Protein AF-A0A482Z2V7-F1 (afdb_monomer)

Solvent-accessible surface area (backbone atoms only — not comparable to full-atom values): 11964 Å² total; per-residue (Å²): 123,52,78,50,71,57,92,60,100,81,52,40,40,40,38,44,37,75,46,46,55,73,76,31,65,90,43,69,65,54,52,54,49,53,48,52,50,52,53,48,38,31,62,77,46,71,65,34,39,46,80,47,76,40,52,92,58,58,68,70,62,66,41,71,76,43,61,76,82,59,40,63,62,44,58,61,54,52,71,69,61,82,78,78,85,79,86,51,75,79,53,47,58,56,49,45,29,66,73,75,32,62,73,57,77,83,53,50,62,56,43,42,53,52,38,72,78,38,44,69,59,53,52,56,75,55,55,80,76,92,69,92,61,91,65,53,55,70,86,47,61,68,50,40,53,43,41,45,97,50,59,56,32,55,58,58,49,52,52,51,50,54,52,48,50,60,73,70,35,92,83,44,81,83,72,59,55,62,71,61,46,48,51,53,49,52,50,52,54,49,50,52,53,55,54,60,58,70,78,104

Structure (mmCIF, N/CA/C/O backbone):
data_AF-A0A482Z2V7-F1
#
_entry.id   AF-A0A482Z2V7-F1
#
loop_
_atom_site.group_PDB
_atom_site.id
_atom_site.type_symbol
_atom_site.label_atom_id
_atom_site.label_alt_id
_atom_site.label_comp_id
_atom_site.label_asym_id
_atom_site.label_entity_id
_atom_site.label_seq_id
_atom_site.pdbx_PDB_ins_code
_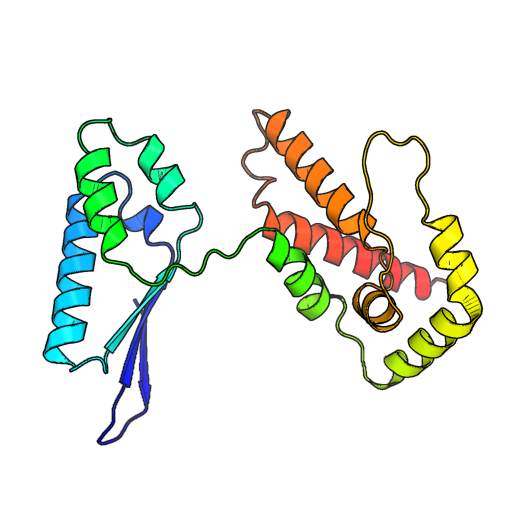atom_site.Cartn_x
_atom_site.Cartn_y
_atom_site.Cartn_z
_atom_site.occupancy
_atom_site.B_iso_or_equiv
_atom_site.auth_seq_id
_atom_site.auth_comp_id
_atom_site.auth_asym_id
_atom_site.auth_atom_id
_atom_site.pdbx_PDB_model_num
ATOM 1 N N . MET A 1 1 ? -18.490 5.461 12.254 1.00 50.03 1 MET A N 1
ATOM 2 C CA . MET A 1 1 ? -18.670 4.009 12.457 1.00 50.03 1 MET A CA 1
ATOM 3 C C . MET A 1 1 ? -19.774 3.539 11.528 1.00 50.03 1 MET A C 1
ATOM 5 O O . MET A 1 1 ? -20.898 4.007 11.661 1.00 50.03 1 MET A O 1
ATOM 9 N N . GLN A 1 2 ? -19.441 2.698 10.551 1.00 48.50 2 GLN A N 1
ATOM 10 C CA . GLN A 1 2 ? -20.426 2.030 9.692 1.00 48.50 2 GLN A CA 1
ATOM 11 C C . GLN A 1 2 ? -20.490 0.550 10.071 1.00 48.50 2 GLN A C 1
ATOM 13 O O . GLN A 1 2 ? -19.460 -0.052 10.381 1.00 48.50 2 GLN A O 1
ATOM 18 N N . ALA A 1 3 ? -21.698 -0.013 10.060 1.00 53.91 3 ALA A N 1
ATOM 19 C CA . ALA A 1 3 ? -21.942 -1.432 10.279 1.00 53.91 3 ALA A CA 1
ATOM 20 C C . ALA A 1 3 ? -22.485 -2.041 8.983 1.00 53.91 3 ALA A C 1
ATOM 22 O O . ALA A 1 3 ? -23.517 -1.598 8.478 1.00 53.91 3 ALA A O 1
ATOM 23 N N . LEU A 1 4 ? -21.782 -3.038 8.444 1.00 53.41 4 LEU A N 1
ATOM 24 C CA . LEU A 1 4 ? -22.259 -3.851 7.324 1.00 53.41 4 LEU A CA 1
ATOM 25 C C . LEU A 1 4 ? -22.684 -5.227 7.846 1.00 53.41 4 LEU A C 1
ATOM 27 O O . LEU A 1 4 ? -21.982 -5.817 8.670 1.00 53.41 4 LEU A O 1
ATOM 31 N N . GLY A 1 5 ? -23.806 -5.746 7.344 1.00 48.41 5 GLY A N 1
ATOM 32 C CA . GLY A 1 5 ? -24.332 -7.050 7.742 1.00 48.41 5 GLY A CA 1
ATOM 33 C C . GLY A 1 5 ? -24.986 -7.802 6.584 1.00 48.41 5 GLY A C 1
ATOM 34 O O . GLY A 1 5 ? -25.668 -7.207 5.755 1.00 48.41 5 GLY A O 1
ATOM 35 N N . ILE A 1 6 ? -24.789 -9.123 6.546 1.00 51.91 6 ILE A N 1
ATOM 36 C CA . ILE A 1 6 ? -25.428 -10.050 5.595 1.00 51.91 6 ILE A CA 1
ATOM 37 C C . ILE A 1 6 ? -26.585 -10.739 6.324 1.00 51.91 6 ILE A C 1
ATOM 39 O O . ILE A 1 6 ? -26.339 -11.528 7.233 1.00 51.91 6 ILE A O 1
ATOM 43 N N . THR A 1 7 ? -27.840 -10.425 6.006 1.00 50.81 7 THR A N 1
ATOM 44 C CA . THR A 1 7 ? -29.026 -10.930 6.728 1.00 50.81 7 THR A CA 1
ATOM 45 C C . THR A 1 7 ? -29.184 -12.462 6.633 1.00 50.81 7 THR A C 1
ATOM 47 O O . THR A 1 7 ? -29.124 -13.027 5.546 1.00 50.81 7 THR A O 1
ATOM 50 N N . GLY A 1 8 ? -29.377 -13.142 7.779 1.00 59.12 8 GLY A N 1
ATOM 51 C CA . GLY A 1 8 ? -29.565 -14.604 7.895 1.00 59.12 8 GLY A CA 1
ATOM 52 C C . GLY A 1 8 ? -29.208 -15.162 9.289 1.00 59.12 8 GLY A C 1
ATOM 53 O O . GLY A 1 8 ? -28.653 -14.439 10.112 1.00 59.12 8 GLY A O 1
ATOM 54 N N . GLU A 1 9 ? -29.480 -16.446 9.570 1.00 59.19 9 GLU A N 1
ATOM 55 C CA . GLU A 1 9 ? -29.191 -17.096 10.877 1.00 59.19 9 GLU A CA 1
ATOM 56 C C . GLU A 1 9 ? -27.693 -17.105 11.259 1.00 59.19 9 GLU A C 1
ATOM 58 O O . GLU A 1 9 ? -27.332 -17.174 12.435 1.00 59.19 9 GLU A O 1
ATOM 63 N N . GLN A 1 10 ? -26.803 -16.956 10.273 1.00 67.31 10 GLN A N 1
ATOM 64 C CA . GLN A 1 10 ? -25.357 -16.790 10.455 1.00 67.31 10 GLN A CA 1
ATOM 65 C C . GLN A 1 10 ? -24.908 -15.340 10.219 1.00 67.31 10 GLN A C 1
ATOM 67 O O . GLN A 1 10 ? -23.898 -15.092 9.559 1.00 67.31 10 GLN A O 1
ATOM 72 N N . HIS A 1 11 ? -25.666 -14.373 10.742 1.00 72.75 11 HIS A N 1
ATOM 73 C CA . HIS A 1 11 ? -25.348 -12.957 10.591 1.00 72.75 11 HIS A CA 1
ATOM 74 C C . HIS A 1 11 ? -23.951 -12.641 11.144 1.00 72.75 11 HIS A C 1
ATOM 76 O O . HIS A 1 11 ? -23.648 -12.921 12.308 1.00 72.75 11 HIS A O 1
ATOM 82 N N . ARG A 1 12 ? -23.103 -12.048 10.301 1.00 76.94 12 ARG A N 1
ATOM 83 C CA . ARG A 1 12 ? -21.809 -11.481 10.690 1.00 76.94 12 ARG A CA 1
ATOM 84 C C . ARG A 1 12 ? -21.887 -9.972 10.566 1.00 76.94 12 ARG A C 1
ATOM 86 O O . ARG A 1 12 ? -22.421 -9.470 9.577 1.00 76.94 12 ARG A O 1
ATOM 93 N N . ILE A 1 13 ? -21.347 -9.280 11.560 1.00 79.88 13 ILE A N 1
ATOM 94 C CA . ILE A 1 13 ? -21.339 -7.819 11.617 1.00 79.88 13 ILE A CA 1
ATOM 95 C C . ILE A 1 13 ? -19.894 -7.355 11.517 1.00 79.88 13 ILE A C 1
ATOM 97 O O . ILE A 1 13 ? -19.041 -7.816 12.275 1.00 79.88 13 ILE A O 1
ATOM 101 N N . VAL A 1 14 ? -19.618 -6.441 10.592 1.00 79.56 14 VAL A N 1
ATOM 102 C CA . VAL A 1 14 ? -18.305 -5.799 10.481 1.00 79.56 14 VAL A CA 1
ATOM 103 C C . VAL A 1 14 ? -18.445 -4.329 10.843 1.00 79.56 14 VAL A C 1
ATOM 105 O O . VAL A 1 14 ? -19.217 -3.600 10.219 1.00 79.56 14 VAL A O 1
ATOM 108 N N . PHE A 1 15 ? -17.686 -3.905 11.849 1.00 80.31 15 PHE A N 1
ATOM 109 C CA . PHE A 1 15 ? -17.548 -2.517 12.260 1.00 80.31 15 PHE A CA 1
ATOM 110 C C . PHE A 1 15 ? -16.289 -1.926 11.639 1.00 80.31 15 PHE A C 1
ATOM 112 O O . PHE A 1 15 ? -15.183 -2.383 11.919 1.00 80.31 15 PHE A O 1
ATOM 119 N N . LEU A 1 16 ? -16.473 -0.901 10.810 1.00 77.62 16 LEU A N 1
ATOM 120 C CA . LEU A 1 16 ? -15.388 -0.150 10.184 1.00 77.62 16 LEU A CA 1
ATOM 121 C C . LEU A 1 16 ? -15.246 1.197 10.894 1.00 77.62 16 LEU A C 1
ATOM 123 O O . LEU A 1 16 ? -16.191 2.001 10.943 1.00 77.62 16 LEU A O 1
ATOM 127 N N . VAL A 1 17 ? -14.068 1.421 11.467 1.00 78.00 17 VAL A N 1
ATOM 128 C CA . VAL A 1 17 ? -13.705 2.660 12.152 1.00 78.00 17 VAL A CA 1
ATOM 129 C C . VAL A 1 17 ? -12.518 3.275 11.430 1.00 78.00 17 VAL A C 1
ATOM 131 O O . VAL A 1 17 ? -11.435 2.695 11.402 1.00 78.00 17 VAL A O 1
ATOM 134 N N . ASP A 1 18 ? -12.752 4.435 10.827 1.00 79.38 18 ASP A N 1
ATOM 135 C CA . ASP A 1 18 ? -11.730 5.152 10.075 1.00 79.38 18 ASP A CA 1
ATOM 136 C C . ASP A 1 18 ? -10.989 6.144 10.979 1.00 79.38 18 ASP A C 1
ATOM 138 O O . ASP A 1 18 ? -11.618 6.793 11.818 1.00 79.38 18 ASP A O 1
ATOM 142 N N . GLU A 1 19 ? -9.676 6.260 10.796 1.00 75.81 19 GLU A N 1
ATOM 143 C CA . GLU A 1 19 ? -8.806 7.249 11.442 1.00 75.81 19 GLU A CA 1
ATOM 144 C C . GLU A 1 19 ? -8.880 7.260 12.983 1.00 75.81 19 GLU A C 1
ATOM 146 O O . GLU A 1 19 ? -9.064 8.294 13.634 1.00 75.81 19 GLU A O 1
ATOM 151 N N . ILE A 1 20 ? -8.716 6.088 13.604 1.00 75.44 20 ILE A N 1
ATOM 152 C CA . ILE A 1 20 ? -8.823 5.959 15.063 1.00 75.44 20 ILE A CA 1
ATOM 153 C C . ILE A 1 20 ? -7.752 6.770 15.812 1.00 75.44 20 ILE A C 1
ATOM 155 O O . ILE A 1 20 ? -7.997 7.228 16.928 1.00 75.44 20 ILE A O 1
ATOM 159 N N . GLY A 1 21 ? -6.592 7.003 15.189 1.00 67.62 21 GLY A N 1
ATOM 160 C CA . GLY A 1 21 ? -5.517 7.821 15.753 1.00 67.62 21 GLY A CA 1
ATOM 161 C C . GLY A 1 21 ? -5.976 9.238 16.111 1.00 67.62 21 GLY A C 1
ATOM 162 O O . GLY A 1 21 ? -5.660 9.725 17.195 1.00 67.62 21 GLY A O 1
ATOM 163 N N . GLN A 1 22 ? -6.807 9.870 15.273 1.00 68.44 22 GLN A N 1
ATOM 164 C CA . GLN A 1 22 ? -7.370 11.194 15.571 1.00 68.44 22 GLN A CA 1
ATOM 165 C C . GLN A 1 22 ? -8.410 11.163 16.692 1.00 68.44 22 GLN A C 1
ATOM 167 O O . GLN A 1 22 ? -8.482 12.106 17.477 1.00 68.44 22 GLN A O 1
ATOM 172 N N . PHE A 1 23 ? -9.211 10.096 16.774 1.00 69.75 23 PHE A N 1
ATOM 173 C CA . PHE A 1 23 ? -10.212 9.945 17.834 1.00 69.75 23 PHE A CA 1
ATOM 174 C C . PHE A 1 23 ? -9.562 9.759 19.208 1.00 69.75 23 PHE A C 1
ATOM 176 O O . PHE A 1 23 ? -10.043 10.295 20.200 1.00 69.75 23 PHE A O 1
ATOM 183 N N . ILE A 1 24 ? -8.464 9.008 19.263 1.00 69.38 24 ILE A N 1
ATOM 184 C CA . ILE A 1 24 ? -7.752 8.719 20.509 1.00 69.38 24 ILE A CA 1
ATOM 185 C C . ILE A 1 24 ? -6.873 9.903 20.916 1.00 69.38 24 ILE A C 1
ATOM 187 O O . ILE A 1 24 ? -6.826 10.248 22.097 1.00 69.38 24 ILE A O 1
ATOM 191 N N . GLY A 1 25 ? -6.198 10.550 19.961 1.00 67.25 25 GLY A N 1
ATOM 192 C CA . GLY A 1 25 ? -5.304 11.674 20.234 1.00 67.25 25 GLY A CA 1
ATOM 193 C C . GLY A 1 25 ? -4.277 11.324 21.317 1.00 67.25 25 GLY A C 1
ATOM 194 O O . GLY A 1 25 ? -3.488 10.398 21.154 1.00 67.25 25 GLY A O 1
ATOM 195 N N . GLN A 1 26 ? -4.310 12.041 22.447 1.00 61.81 26 GLN A N 1
ATOM 196 C CA . GLN A 1 26 ? -3.481 11.756 23.634 1.00 61.81 26 GLN A CA 1
ATOM 197 C C . GLN A 1 26 ? -4.255 11.086 24.791 1.00 61.81 26 GLN A C 1
ATOM 199 O O . GLN A 1 26 ? -3.695 10.875 25.877 1.00 61.81 26 GLN A O 1
ATOM 204 N N . ASP A 1 27 ? -5.541 10.773 24.595 1.00 68.56 27 ASP A N 1
ATOM 205 C CA . ASP A 1 27 ? -6.398 10.190 25.624 1.00 68.56 27 ASP A CA 1
ATOM 206 C C . ASP A 1 27 ? -6.382 8.659 25.574 1.00 68.56 27 ASP A C 1
ATOM 208 O O . ASP A 1 27 ? -7.122 7.979 24.859 1.00 68.56 27 ASP A O 1
ATOM 212 N N . THR A 1 28 ? -5.540 8.104 26.434 1.00 65.12 28 THR A N 1
ATOM 213 C CA . THR A 1 28 ? -5.389 6.666 26.633 1.00 65.12 28 THR A CA 1
ATOM 214 C C . THR A 1 28 ? -6.674 5.966 27.102 1.00 65.12 28 THR A C 1
ATOM 216 O O . THR A 1 28 ? -6.807 4.760 26.890 1.00 65.12 28 THR A O 1
ATOM 219 N N . HIS A 1 29 ? -7.642 6.677 27.696 1.00 71.62 29 HIS A N 1
ATOM 220 C CA . HIS A 1 29 ? -8.912 6.075 28.124 1.00 71.62 29 HIS A CA 1
ATOM 221 C C . HIS A 1 29 ? -9.835 5.724 26.953 1.00 71.62 29 HIS A C 1
ATOM 223 O O . HIS A 1 29 ? -10.574 4.737 27.028 1.00 71.62 29 HIS A O 1
ATOM 229 N N . LEU A 1 30 ? -9.776 6.477 25.852 1.00 75.00 30 LEU A N 1
ATOM 230 C CA . LEU A 1 30 ? -10.582 6.194 24.662 1.00 75.00 30 LEU A CA 1
ATOM 231 C C . LEU A 1 30 ? -10.132 4.899 23.977 1.00 75.00 30 LEU A C 1
ATOM 233 O O . LEU A 1 30 ? -10.976 4.105 23.559 1.00 75.00 30 LEU A O 1
ATOM 237 N N . MET A 1 31 ? -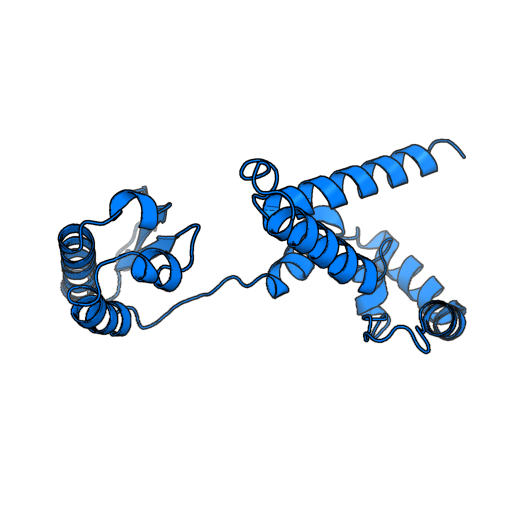8.823 4.624 23.957 1.00 73.31 31 MET A N 1
ATOM 238 C CA . MET A 1 31 ? -8.298 3.348 23.457 1.00 73.31 31 MET A CA 1
ATOM 239 C C . MET A 1 31 ? -8.767 2.164 24.316 1.00 73.31 31 MET A C 1
ATOM 241 O O . MET A 1 31 ? -9.224 1.155 23.782 1.00 73.31 31 MET A O 1
ATOM 245 N N . LEU A 1 32 ? -8.712 2.293 25.648 1.00 73.50 32 LEU A N 1
ATOM 246 C CA . LEU A 1 32 ? -9.208 1.262 26.573 1.00 73.50 32 LEU A CA 1
ATOM 247 C C . LEU A 1 32 ? -10.708 0.997 26.392 1.00 73.50 32 LEU A C 1
ATOM 249 O O . LEU A 1 32 ? -11.166 -0.145 26.462 1.00 73.50 32 LEU A O 1
ATOM 253 N N . SER A 1 33 ? -11.475 2.051 26.122 1.00 79.75 33 SER A N 1
ATOM 254 C CA . SER A 1 33 ? -12.909 1.941 25.853 1.00 79.75 33 SER A CA 1
ATOM 255 C C . SER A 1 33 ? -13.170 1.190 24.546 1.00 79.75 33 SER A C 1
ATOM 257 O O . SER A 1 33 ? -13.971 0.257 24.526 1.00 79.75 33 SER A O 1
ATOM 259 N N . LEU A 1 34 ? -12.445 1.524 23.472 1.00 78.94 34 LEU A N 1
ATOM 260 C CA . LEU A 1 34 ? -12.530 0.815 22.191 1.00 78.94 34 LEU A CA 1
ATOM 261 C C . LEU A 1 34 ? -12.152 -0.666 22.327 1.00 78.94 34 LEU A C 1
ATOM 263 O O . LEU A 1 34 ? -12.809 -1.537 21.750 1.00 78.94 34 LEU A O 1
ATOM 267 N N . GLN A 1 35 ? -11.124 -0.960 23.122 1.00 75.06 35 GLN A N 1
ATOM 268 C CA . GLN A 1 35 ? -10.719 -2.326 23.432 1.00 75.06 35 GLN A CA 1
ATOM 269 C C . GLN A 1 35 ? -11.840 -3.083 24.151 1.00 75.06 35 GLN A C 1
ATOM 271 O O . GLN A 1 35 ? -12.235 -4.155 23.699 1.00 75.06 35 GLN A O 1
ATOM 276 N N . THR A 1 36 ? -12.391 -2.507 25.221 1.00 80.81 36 THR A N 1
ATOM 277 C CA . THR A 1 36 ? -13.482 -3.116 26.002 1.00 80.81 36 THR A CA 1
ATOM 278 C C . THR A 1 36 ? -14.690 -3.414 25.113 1.00 80.81 36 THR A C 1
ATOM 280 O O . THR A 1 36 ? -15.285 -4.486 25.192 1.00 80.81 36 THR A O 1
ATOM 283 N N . ILE A 1 37 ? -15.025 -2.493 24.205 1.00 83.44 37 ILE A N 1
ATOM 284 C CA . ILE A 1 37 ? -16.093 -2.691 23.219 1.00 83.44 37 ILE A CA 1
ATOM 285 C C . ILE A 1 37 ? -15.758 -3.859 22.282 1.00 83.44 37 ILE A C 1
ATOM 287 O O . ILE A 1 37 ? -16.609 -4.715 22.053 1.00 83.44 37 ILE A O 1
ATOM 291 N N . THR A 1 38 ? -14.528 -3.935 21.771 1.00 81.25 38 THR A N 1
ATOM 292 C CA . THR A 1 38 ? -14.093 -4.998 20.848 1.00 81.25 38 THR A CA 1
ATOM 293 C C . THR A 1 38 ? -14.096 -6.379 21.516 1.00 81.25 38 THR A C 1
ATOM 295 O O . THR A 1 38 ? -14.569 -7.348 20.922 1.00 81.25 38 THR A O 1
ATOM 298 N N . GLU A 1 39 ? -13.636 -6.480 22.765 1.00 80.62 39 GLU A N 1
ATOM 299 C CA . GLU A 1 39 ? -13.652 -7.721 23.555 1.00 80.62 39 GLU A CA 1
ATOM 300 C C . GLU A 1 39 ? -15.082 -8.176 23.875 1.00 80.62 39 GLU A C 1
ATOM 302 O O . GLU A 1 39 ? -15.423 -9.354 23.705 1.00 80.62 39 GLU A O 1
ATOM 307 N N . ASN A 1 40 ? -15.946 -7.236 24.268 1.00 82.94 40 ASN A N 1
ATOM 308 C CA . ASN A 1 40 ? -17.355 -7.517 24.525 1.00 82.94 40 ASN A CA 1
ATOM 309 C C . ASN A 1 40 ? -18.072 -7.971 23.253 1.00 82.94 40 ASN A C 1
ATOM 311 O O . ASN A 1 40 ? -18.825 -8.940 23.298 1.00 82.94 40 ASN A O 1
ATOM 315 N N . LEU A 1 41 ? -17.804 -7.339 22.108 1.00 83.44 41 LEU A N 1
ATOM 316 C CA . LEU A 1 41 ? -18.341 -7.764 20.813 1.00 83.44 41 LEU A CA 1
ATOM 317 C C . LEU A 1 41 ? -17.852 -9.163 20.425 1.00 83.44 41 LEU A C 1
ATOM 319 O O . LEU A 1 41 ? -18.653 -9.994 20.004 1.00 83.44 41 LEU A O 1
ATOM 323 N N . GLY A 1 42 ? -16.565 -9.465 20.615 1.00 78.44 42 GLY A N 1
ATOM 324 C CA . GLY A 1 42 ? -16.020 -10.801 20.364 1.00 78.44 42 GLY A CA 1
ATOM 325 C C . GLY A 1 42 ? -16.692 -11.880 21.218 1.00 78.44 42 GLY A C 1
ATOM 326 O O . GLY A 1 42 ? -17.035 -12.949 20.707 1.00 78.44 42 GLY A O 1
ATOM 327 N N . THR A 1 43 ? -16.941 -11.573 22.493 1.00 82.31 43 THR A N 1
ATOM 328 C CA . THR A 1 43 ? -17.553 -12.496 23.461 1.00 82.31 43 THR A CA 1
ATOM 329 C C . THR A 1 43 ? -19.052 -12.674 23.214 1.00 82.31 43 THR A C 1
ATOM 331 O O . THR A 1 43 ? -19.514 -13.801 23.046 1.00 82.31 43 THR A O 1
ATOM 334 N N . LEU A 1 44 ? -19.809 -11.574 23.130 1.00 83.75 44 LEU A N 1
ATOM 335 C CA . LEU A 1 44 ? -21.266 -11.580 22.952 1.00 83.75 44 LEU A CA 1
ATOM 336 C C . LEU A 1 44 ? -21.681 -12.112 21.580 1.00 83.75 44 LEU A C 1
ATOM 338 O O . LEU A 1 44 ? -22.691 -12.801 21.456 1.00 83.75 44 LEU A O 1
ATOM 342 N N . CYS A 1 45 ? -20.909 -11.812 20.534 1.00 81.25 45 CYS A N 1
ATOM 343 C CA . CYS A 1 45 ? -21.217 -12.274 19.185 1.00 81.25 45 CYS A CA 1
ATOM 344 C C . CYS A 1 45 ? -20.571 -13.629 18.857 1.00 81.25 45 CYS A C 1
ATOM 346 O O . CYS A 1 45 ? -20.728 -14.099 17.728 1.00 81.25 45 CYS A O 1
ATOM 348 N N . HIS A 1 46 ? -19.870 -14.266 19.805 1.00 81.44 46 HIS A N 1
ATOM 349 C CA . HIS A 1 46 ? -19.142 -15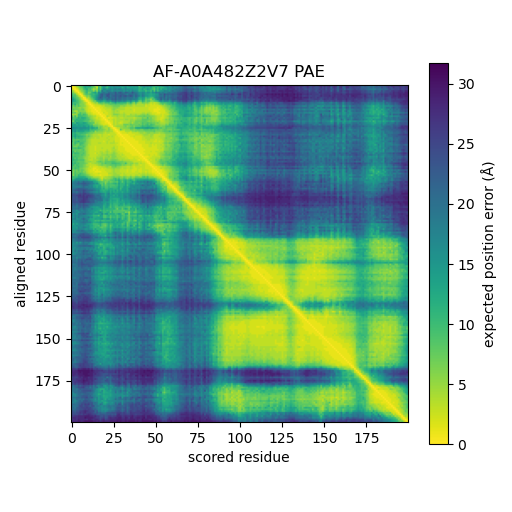.528 19.614 1.00 81.44 46 HIS A CA 1
ATOM 350 C C . HIS A 1 46 ? -18.206 -15.496 18.390 1.00 81.44 46 HIS A C 1
ATOM 352 O O . HIS A 1 46 ? -18.234 -16.381 17.537 1.00 81.44 46 HIS A O 1
ATOM 358 N N . GLY A 1 47 ? -17.430 -14.418 18.247 1.00 74.88 47 GLY A N 1
ATOM 359 C CA . GLY A 1 47 ? -16.513 -14.216 17.118 1.00 74.88 47 GLY A CA 1
ATOM 360 C C . GLY A 1 47 ? -17.175 -13.847 15.781 1.00 74.88 47 GLY A C 1
ATOM 361 O O . GLY A 1 47 ? -16.484 -13.732 14.769 1.00 74.88 47 GLY A O 1
ATOM 362 N N . ARG A 1 48 ? -18.499 -13.629 15.748 1.00 79.44 48 ARG A N 1
ATOM 363 C CA . ARG A 1 48 ? -19.241 -13.209 14.539 1.00 79.44 48 ARG A CA 1
ATOM 364 C C . ARG A 1 48 ? -19.274 -11.693 14.317 1.00 79.44 48 ARG A C 1
ATOM 366 O O . ARG A 1 48 ? -19.835 -11.243 13.320 1.00 79.44 48 ARG A O 1
ATOM 373 N N . ALA A 1 49 ? -18.692 -10.916 15.228 1.00 81.69 49 ALA A N 1
ATOM 374 C CA . ALA A 1 49 ? -18.502 -9.479 15.074 1.00 81.69 49 ALA A CA 1
ATOM 375 C C . ALA A 1 49 ? -17.018 -9.174 14.876 1.00 81.69 49 ALA A C 1
ATOM 377 O O . ALA A 1 49 ? -16.189 -9.590 15.685 1.00 81.69 49 ALA A O 1
ATOM 378 N N . TRP A 1 50 ? -16.687 -8.481 13.790 1.00 79.62 50 TRP A N 1
ATOM 379 C CA . TRP A 1 50 ? -15.321 -8.074 13.466 1.00 79.62 50 TRP A CA 1
ATOM 380 C C . TRP A 1 50 ? -15.210 -6.560 13.579 1.00 79.62 50 TRP A C 1
ATOM 382 O O . TRP A 1 50 ? -16.090 -5.836 13.118 1.00 79.62 50 TRP A O 1
ATOM 392 N N . VAL A 1 51 ? -14.125 -6.085 14.183 1.00 79.31 51 VAL A N 1
ATOM 393 C CA . VAL A 1 51 ? -13.816 -4.659 14.285 1.00 79.31 51 VAL A CA 1
ATOM 394 C C . VAL A 1 51 ? -12.548 -4.406 13.487 1.00 79.31 51 VAL A C 1
ATOM 396 O O . VAL A 1 51 ? -11.507 -4.996 13.763 1.00 79.31 51 VAL A O 1
ATOM 399 N N . VAL A 1 52 ? -12.656 -3.546 12.481 1.00 79.69 52 VAL A N 1
ATOM 400 C CA . VAL A 1 52 ? -11.549 -3.123 11.629 1.00 79.69 52 VAL A CA 1
ATOM 401 C C . VAL A 1 52 ? -11.335 -1.635 11.860 1.00 79.69 52 VAL A C 1
ATOM 403 O O . VAL A 1 52 ? -12.254 -0.831 11.697 1.00 79.69 52 VAL A O 1
ATOM 406 N N . VAL A 1 53 ? -10.116 -1.289 12.261 1.00 76.00 53 VAL A N 1
ATOM 407 C CA . VAL A 1 53 ? -9.688 0.080 12.552 1.00 76.00 53 VAL A CA 1
ATOM 408 C C . VAL A 1 53 ? -8.593 0.488 11.570 1.00 76.00 53 VAL A C 1
ATOM 410 O O . VAL A 1 53 ? -7.721 -0.321 11.253 1.00 76.00 53 VAL A O 1
ATOM 413 N N . THR A 1 54 ? -8.621 1.731 11.100 1.00 74.44 54 THR A N 1
ATOM 414 C CA . THR A 1 54 ? -7.551 2.328 10.282 1.00 74.44 54 THR A CA 1
ATOM 415 C C . THR A 1 54 ? -6.901 3.494 11.040 1.00 74.44 54 THR A C 1
ATOM 417 O O . THR A 1 54 ? -7.524 4.110 11.907 1.00 74.44 54 THR A O 1
ATOM 420 N N . SER A 1 55 ? -5.635 3.793 10.740 1.00 70.12 55 SER A N 1
ATOM 421 C CA . SER A 1 55 ? -4.883 4.936 11.284 1.00 70.12 55 SER A CA 1
ATOM 422 C C . SER A 1 55 ? -3.921 5.461 10.216 1.00 70.12 55 SER A C 1
ATOM 424 O O . SER A 1 55 ? -3.289 4.644 9.543 1.00 70.12 55 SER A O 1
ATOM 426 N N . GLN A 1 56 ? -3.812 6.787 10.043 1.00 59.16 56 GLN A N 1
ATOM 427 C CA . GLN A 1 56 ? -2.868 7.398 9.088 1.00 59.16 56 GLN A CA 1
ATOM 428 C C . GLN A 1 56 ? -1.409 7.224 9.511 1.00 59.16 56 GLN A C 1
ATOM 430 O O . GLN A 1 56 ? -0.542 7.003 8.668 1.00 59.16 56 GLN A O 1
ATOM 435 N N . GLU A 1 57 ? -1.135 7.359 10.804 1.00 59.34 57 GLU A N 1
ATOM 436 C CA . GLU A 1 57 ? 0.188 7.123 11.365 1.00 59.34 57 GLU A CA 1
ATOM 437 C C . GLU A 1 57 ? 0.227 5.747 12.009 1.00 59.34 57 GLU A C 1
ATOM 439 O O . GLU A 1 57 ? -0.787 5.238 12.506 1.00 59.34 57 GLU A O 1
ATOM 444 N N . ASP A 1 58 ? 1.418 5.151 12.007 1.00 57.66 58 ASP A N 1
ATOM 445 C CA . ASP A 1 58 ? 1.677 4.009 12.859 1.00 57.66 58 ASP A CA 1
ATOM 446 C C . ASP A 1 58 ? 1.262 4.391 14.281 1.00 57.66 58 ASP A C 1
ATOM 448 O O . ASP A 1 58 ? 1.718 5.409 14.808 1.00 57.66 58 ASP A O 1
ATOM 452 N N . ILE A 1 59 ? 0.381 3.597 14.893 1.00 55.69 59 ILE A N 1
ATOM 453 C CA . ILE A 1 59 ? -0.018 3.824 16.281 1.00 55.69 59 ILE A CA 1
ATOM 454 C C . ILE A 1 59 ? 1.248 3.910 17.153 1.00 55.69 59 ILE A C 1
ATOM 456 O O . ILE A 1 59 ? 1.280 4.722 18.069 1.00 55.69 59 ILE A O 1
ATOM 460 N N . ASP A 1 60 ? 2.324 3.185 16.822 1.00 53.47 60 ASP A N 1
ATOM 461 C CA . ASP A 1 60 ? 3.618 3.266 17.517 1.00 53.47 60 ASP A CA 1
ATOM 462 C C . ASP A 1 60 ? 4.261 4.665 17.448 1.00 53.47 60 ASP A C 1
ATOM 464 O O . ASP A 1 60 ? 4.872 5.116 18.418 1.00 53.47 60 ASP A O 1
ATOM 468 N N . A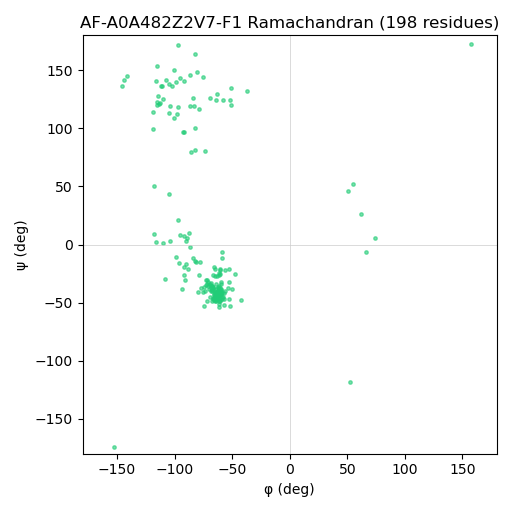LA A 1 61 ? 4.108 5.377 16.326 1.00 52.38 61 ALA A N 1
ATOM 469 C CA . ALA A 1 61 ? 4.656 6.719 16.125 1.00 52.38 61 ALA A CA 1
ATOM 470 C C . ALA A 1 61 ? 3.850 7.785 16.881 1.00 52.38 61 ALA A C 1
ATOM 472 O O . ALA A 1 61 ? 4.443 8.635 17.545 1.00 52.38 61 ALA A O 1
ATOM 473 N N . VAL A 1 62 ? 2.515 7.676 16.871 1.00 50.66 62 VAL A N 1
ATOM 474 C CA . VAL A 1 62 ? 1.616 8.534 17.671 1.00 50.66 62 VAL A CA 1
ATOM 475 C C . VAL A 1 62 ? 1.914 8.385 19.170 1.00 50.66 62 VAL A C 1
ATOM 477 O O . VAL A 1 62 ? 1.801 9.334 19.945 1.00 50.66 62 VAL A O 1
ATOM 480 N N . LEU A 1 63 ? 2.347 7.193 19.591 1.00 50.66 63 LEU A N 1
ATOM 481 C CA . LEU A 1 63 ? 2.660 6.879 20.985 1.00 50.66 63 LEU A CA 1
ATOM 482 C C . LEU A 1 63 ? 4.014 7.388 21.469 1.00 50.66 63 LEU A C 1
ATOM 484 O O . LEU A 1 63 ? 4.158 7.632 22.667 1.00 50.66 63 LEU A O 1
ATOM 488 N N . GLY A 1 64 ? 4.989 7.577 20.578 1.00 48.62 64 GLY A N 1
ATOM 489 C CA . GLY A 1 64 ? 6.303 8.119 20.936 1.00 48.62 64 GLY A CA 1
ATOM 490 C C . GLY A 1 64 ? 6.239 9.536 21.522 1.00 48.62 64 GLY A C 1
ATOM 491 O O . GLY A 1 64 ? 7.110 9.920 22.302 1.00 48.62 64 GLY A O 1
ATOM 492 N N . GLU A 1 65 ? 5.186 10.295 21.204 1.00 51.25 65 GLU A N 1
ATOM 493 C CA . GLU A 1 65 ? 4.931 11.632 21.758 1.00 51.25 65 GLU A CA 1
ATOM 494 C C . GLU A 1 65 ? 4.221 11.603 23.126 1.00 51.25 65 GLU A C 1
ATOM 496 O O . GLU A 1 65 ? 4.158 12.616 23.832 1.00 51.25 65 GLU A O 1
ATOM 501 N N . VAL A 1 66 ? 3.702 10.445 23.547 1.00 53.34 66 VAL A N 1
ATOM 502 C CA . VAL A 1 66 ? 3.013 10.285 24.829 1.00 53.34 66 VAL A CA 1
ATOM 503 C C . VAL A 1 66 ? 4.054 10.045 25.930 1.00 53.34 66 VAL A C 1
ATOM 505 O O . VAL A 1 66 ? 4.877 9.138 25.844 1.00 53.34 66 VAL A O 1
ATOM 508 N N . LYS A 1 67 ? 4.018 10.862 26.998 1.00 54.31 67 LYS A N 1
ATOM 509 C CA . LYS A 1 67 ? 4.920 10.782 28.170 1.00 54.31 67 LYS A CA 1
ATOM 510 C C . LYS A 1 67 ? 5.243 9.328 28.557 1.00 54.31 67 LYS A C 1
ATOM 512 O O . LYS A 1 67 ? 4.327 8.529 28.744 1.00 54.31 67 LYS A O 1
ATOM 517 N N . ALA A 1 68 ? 6.528 9.031 28.775 1.00 56.25 68 ALA A N 1
ATOM 518 C CA . ALA A 1 68 ? 7.085 7.691 29.018 1.00 56.25 68 ALA A CA 1
ATOM 519 C C . ALA A 1 68 ? 6.343 6.824 30.062 1.00 56.25 68 ALA A C 1
ATOM 521 O O . ALA A 1 68 ? 6.386 5.599 29.984 1.00 56.25 68 ALA A O 1
ATOM 522 N N . SER A 1 69 ? 5.629 7.429 31.019 1.00 54.28 69 SER A N 1
ATOM 523 C CA . SER A 1 69 ? 4.808 6.704 31.997 1.00 54.28 69 SER A CA 1
ATOM 524 C C . SER A 1 69 ? 3.526 6.091 31.417 1.00 54.28 69 SER A C 1
ATOM 526 O O . SER A 1 69 ? 3.099 5.049 31.898 1.00 54.28 69 SER A O 1
ATOM 528 N N . LYS A 1 70 ? 2.924 6.687 30.379 1.00 54.09 70 LYS A N 1
ATOM 529 C CA . LYS A 1 70 ? 1.720 6.165 29.702 1.00 54.09 70 LYS A CA 1
ATOM 530 C C . LYS A 1 70 ? 2.045 5.195 28.560 1.00 54.09 70 LYS A C 1
ATOM 532 O O . LYS A 1 70 ? 1.200 4.383 28.195 1.00 54.09 70 LYS A O 1
ATOM 537 N N . ALA A 1 71 ? 3.266 5.248 28.023 1.00 53.34 71 ALA A N 1
ATOM 538 C CA . ALA A 1 71 ? 3.718 4.369 26.943 1.00 53.34 71 ALA A CA 1
ATOM 539 C C . ALA A 1 71 ? 3.707 2.881 27.351 1.00 53.34 71 ALA A C 1
ATOM 541 O O . ALA A 1 71 ? 3.286 2.027 26.576 1.00 53.34 71 ALA A O 1
ATOM 542 N N . ASN A 1 72 ? 4.088 2.571 28.597 1.00 56.34 72 ASN A N 1
ATOM 543 C CA . ASN A 1 72 ? 4.198 1.190 29.084 1.00 56.34 72 ASN A CA 1
ATOM 544 C C . ASN A 1 72 ? 2.833 0.487 29.240 1.00 56.34 72 ASN A C 1
ATOM 546 O O . ASN A 1 72 ? 2.703 -0.710 28.977 1.00 56.34 72 ASN A O 1
ATOM 550 N N . ASP A 1 73 ? 1.794 1.227 29.633 1.00 58.72 73 ASP A N 1
ATOM 551 C CA . ASP A 1 73 ? 0.427 0.697 29.677 1.00 58.72 73 ASP A CA 1
ATOM 552 C C . ASP A 1 73 ? -0.129 0.493 28.263 1.00 58.72 73 ASP A C 1
ATOM 554 O O . ASP A 1 73 ? -0.841 -0.479 28.008 1.00 58.72 73 ASP A O 1
ATOM 558 N N . PHE A 1 74 ? 0.283 1.331 27.311 1.00 58.44 74 PHE A N 1
ATOM 559 C CA . PHE A 1 74 ? -0.158 1.238 25.926 1.00 58.44 74 PHE A CA 1
ATOM 560 C C . PHE A 1 74 ? 0.481 0.087 25.145 1.00 58.44 74 PHE A C 1
ATOM 562 O O . PHE A 1 74 ? -0.213 -0.589 24.388 1.00 58.44 74 PHE A O 1
ATOM 569 N N . SER A 1 75 ? 1.755 -0.230 25.391 1.00 57.78 75 SER A N 1
ATOM 570 C CA . SER A 1 75 ? 2.402 -1.419 24.814 1.00 57.78 75 SER A CA 1
ATOM 571 C C . SER A 1 75 ? 1.695 -2.722 25.224 1.00 57.78 75 SER A C 1
ATOM 573 O O . SER A 1 75 ? 1.575 -3.652 24.427 1.00 57.78 75 SER A O 1
ATOM 575 N N . LYS A 1 76 ? 1.138 -2.787 26.443 1.00 60.84 76 LYS A N 1
ATOM 576 C CA . LYS A 1 76 ? 0.298 -3.918 26.886 1.00 60.84 76 LYS A CA 1
ATOM 577 C C . LYS A 1 76 ? -1.072 -3.936 26.198 1.00 60.84 76 LYS A C 1
ATOM 579 O O . LYS A 1 76 ? -1.622 -5.016 25.978 1.00 60.84 76 LYS A O 1
ATOM 584 N N . ILE A 1 77 ? -1.639 -2.769 25.897 1.00 57.31 77 ILE A N 1
ATOM 585 C CA . ILE A 1 77 ? -2.923 -2.622 25.190 1.00 57.31 77 ILE A CA 1
ATOM 586 C C . ILE A 1 77 ? -2.774 -3.064 23.727 1.00 57.31 77 ILE A C 1
ATOM 588 O O . ILE A 1 77 ? -3.573 -3.864 23.243 1.00 57.31 77 ILE A O 1
ATOM 592 N N . GLN A 1 78 ? -1.701 -2.648 23.049 1.00 57.59 78 GLN A N 1
ATOM 593 C CA . GLN A 1 78 ? -1.402 -3.054 21.672 1.00 57.59 78 GLN A CA 1
ATOM 594 C C . GLN A 1 78 ? -1.243 -4.565 21.505 1.00 57.59 78 GLN A C 1
ATOM 596 O O . GLN A 1 78 ? -1.772 -5.124 20.548 1.00 57.59 78 GLN A O 1
ATOM 601 N N . GLY A 1 79 ? -0.594 -5.249 22.454 1.00 56.41 79 GLY A N 1
ATOM 602 C CA . GLY A 1 79 ? -0.401 -6.705 22.398 1.00 56.41 79 GLY A CA 1
ATOM 603 C C . GLY A 1 79 ? -1.700 -7.528 22.341 1.00 56.41 79 GLY A C 1
ATOM 604 O O . GLY A 1 79 ? -1.658 -8.729 22.071 1.00 56.41 79 GLY A O 1
ATOM 605 N N . ARG A 1 80 ? -2.862 -6.905 22.583 1.00 62.41 80 ARG A N 1
ATOM 606 C CA . ARG A 1 80 ? -4.183 -7.543 22.499 1.00 62.41 80 ARG A CA 1
ATOM 607 C C . ARG A 1 80 ? -4.838 -7.406 21.119 1.00 62.41 80 ARG A C 1
ATOM 609 O O . ARG A 1 80 ? -5.670 -8.245 20.776 1.00 62.41 80 ARG A O 1
ATOM 616 N N . PHE A 1 81 ? -4.404 -6.456 20.285 1.00 61.62 81 PHE A N 1
ATOM 617 C CA . PHE A 1 81 ? -4.738 -6.402 18.857 1.00 61.62 81 PHE A CA 1
ATOM 618 C C . PHE A 1 81 ? -3.804 -7.336 18.082 1.00 61.62 81 PHE A C 1
ATOM 620 O O . PHE A 1 81 ? -2.790 -6.932 17.521 1.00 61.62 81 PHE A O 1
ATOM 627 N N . LYS A 1 82 ? -4.138 -8.629 18.083 1.00 54.09 82 LYS A N 1
ATOM 628 C CA . LYS A 1 82 ? -3.254 -9.689 17.570 1.00 54.09 82 LYS A CA 1
ATOM 629 C C . LYS A 1 82 ? -2.971 -9.618 16.067 1.00 54.09 82 LYS A C 1
ATOM 631 O O . LYS A 1 82 ? -1.990 -10.202 15.617 1.00 54.09 82 LYS A O 1
ATOM 636 N N . THR A 1 83 ? -3.816 -8.945 15.288 1.00 56.81 83 THR A N 1
ATOM 637 C CA . THR A 1 83 ? -3.701 -8.899 13.826 1.00 56.81 83 THR A CA 1
ATOM 638 C C . THR A 1 83 ? -3.500 -7.465 13.374 1.00 56.81 83 THR A C 1
ATOM 640 O O . THR A 1 83 ? -4.450 -6.695 13.259 1.00 56.81 83 THR A O 1
ATOM 643 N N . ARG A 1 84 ? -2.242 -7.119 13.112 1.00 54.25 84 ARG A N 1
ATOM 644 C CA . ARG A 1 84 ? -1.859 -5.833 12.546 1.00 54.25 84 ARG A CA 1
ATOM 645 C C . ARG A 1 84 ? -1.494 -6.027 11.083 1.00 54.25 84 ARG A C 1
ATOM 647 O O . ARG A 1 84 ? -0.503 -6.678 10.768 1.00 54.25 84 ARG A O 1
ATOM 654 N N . LEU A 1 85 ? -2.303 -5.460 10.198 1.00 51.03 85 LEU A N 1
ATOM 655 C CA . LEU A 1 85 ? -1.974 -5.349 8.783 1.00 51.03 85 LEU A CA 1
ATOM 656 C C . LEU A 1 85 ? -1.306 -3.993 8.586 1.00 51.03 85 LEU A C 1
ATOM 658 O O . LEU A 1 85 ? -1.980 -2.969 8.515 1.00 51.03 85 LEU A O 1
ATOM 662 N N . SER A 1 86 ? 0.026 -3.985 8.583 1.00 52.59 86 SER A N 1
ATOM 663 C CA . SER A 1 86 ? 0.773 -2.792 8.200 1.00 52.59 86 SER A CA 1
ATOM 664 C C . SER A 1 86 ? 0.776 -2.709 6.681 1.00 52.59 86 SER A C 1
ATOM 666 O O . SER A 1 86 ? 1.290 -3.605 6.012 1.00 52.59 86 SER A O 1
ATOM 668 N N . LEU A 1 87 ? 0.176 -1.657 6.134 1.00 50.72 87 LEU A N 1
ATOM 669 C CA . LEU A 1 87 ? 0.367 -1.308 4.735 1.00 50.72 87 LEU A CA 1
ATOM 670 C C . LEU A 1 87 ? 1.683 -0.526 4.674 1.00 50.72 87 LEU A C 1
ATOM 672 O O . LEU A 1 87 ? 1.728 0.627 5.090 1.00 50.72 87 LEU A O 1
ATOM 676 N N . SER A 1 88 ? 2.774 -1.189 4.277 1.00 52.59 88 SER A N 1
ATOM 677 C CA . SER A 1 88 ? 4.065 -0.520 4.097 1.00 52.59 88 SER A CA 1
ATOM 678 C C . SER A 1 88 ? 4.127 0.165 2.734 1.00 52.59 88 SER A C 1
ATOM 680 O O . SER A 1 88 ? 3.373 -0.156 1.813 1.00 52.59 88 SER A O 1
ATOM 682 N N . SER A 1 89 ? 5.093 1.068 2.585 1.00 51.69 89 SER A N 1
ATOM 683 C CA . SER A 1 89 ? 5.443 1.689 1.308 1.00 51.69 89 SER A CA 1
ATOM 684 C C . SER A 1 89 ? 5.792 0.678 0.208 1.00 51.69 89 SER A C 1
ATOM 686 O O . SER A 1 89 ? 5.640 1.004 -0.964 1.00 51.69 89 SER A O 1
ATOM 688 N N . ASP A 1 90 ? 6.189 -0.550 0.560 1.00 51.19 90 ASP A N 1
ATOM 689 C CA . ASP A 1 90 ? 6.442 -1.623 -0.413 1.00 51.19 90 ASP A CA 1
ATOM 690 C C . ASP A 1 90 ? 5.157 -2.035 -1.156 1.00 51.19 90 ASP A C 1
ATOM 692 O O . ASP A 1 90 ? 5.206 -2.420 -2.321 1.00 51.19 90 ASP A O 1
ATOM 696 N N . ASN A 1 91 ? 3.986 -1.863 -0.529 1.00 59.81 91 ASN A N 1
ATOM 697 C CA . ASN A 1 91 ? 2.690 -2.127 -1.159 1.00 59.81 91 ASN A CA 1
ATOM 698 C C . ASN A 1 91 ? 2.260 -1.001 -2.115 1.00 59.81 91 ASN A C 1
ATOM 700 O O . ASN A 1 91 ? 1.335 -1.181 -2.908 1.00 59.81 91 ASN A O 1
ATOM 704 N N . VAL A 1 92 ? 2.891 0.178 -2.054 1.00 65.38 92 VAL A N 1
ATOM 705 C CA . VAL A 1 92 ? 2.523 1.317 -2.910 1.00 65.38 92 VAL A CA 1
ATOM 706 C C . VAL A 1 92 ? 2.854 1.017 -4.369 1.00 65.38 92 VAL A C 1
ATOM 708 O O . VAL A 1 92 ? 2.075 1.381 -5.250 1.00 65.38 92 VAL A O 1
ATOM 711 N N . ASP A 1 93 ? 3.946 0.297 -4.628 1.00 69.81 93 ASP A N 1
ATOM 712 C CA . ASP A 1 93 ? 4.335 -0.120 -5.977 1.00 69.81 93 ASP A CA 1
ATOM 713 C C . ASP A 1 93 ? 3.268 -1.045 -6.589 1.00 69.81 93 ASP A C 1
ATOM 715 O O . ASP A 1 93 ? 2.813 -0.805 -7.711 1.00 69.81 93 ASP A O 1
ATOM 719 N N . GLU A 1 94 ? 2.774 -2.028 -5.827 1.00 72.44 94 GLU A N 1
ATOM 720 C CA . GLU A 1 94 ? 1.676 -2.911 -6.253 1.00 72.44 94 GLU A CA 1
ATOM 721 C C . GLU A 1 94 ? 0.378 -2.134 -6.505 1.00 72.44 94 GLU A C 1
ATOM 723 O O . GLU A 1 94 ? -0.317 -2.361 -7.499 1.00 72.44 94 GLU A O 1
ATOM 728 N N . VAL A 1 95 ? 0.058 -1.166 -5.641 1.00 74.00 95 VAL A N 1
ATOM 729 C CA . VAL A 1 95 ? -1.122 -0.308 -5.810 1.00 74.00 95 VAL A CA 1
ATOM 730 C C . VAL A 1 95 ? -0.995 0.553 -7.067 1.00 74.00 95 VAL A C 1
ATOM 732 O O . VAL A 1 95 ? -1.976 0.694 -7.802 1.00 74.00 95 VAL A O 1
ATOM 735 N N . ILE A 1 96 ? 0.184 1.112 -7.361 1.00 74.19 96 ILE A N 1
ATOM 736 C CA . ILE A 1 96 ? 0.411 1.881 -8.591 1.00 74.19 96 ILE A CA 1
ATOM 737 C C . ILE A 1 96 ? 0.262 0.975 -9.816 1.00 74.19 96 ILE A C 1
ATOM 739 O O . ILE A 1 96 ? -0.444 1.347 -10.759 1.00 74.19 96 ILE A O 1
ATOM 743 N N . GLN A 1 97 ? 0.858 -0.220 -9.796 1.00 77.50 97 GLN A N 1
ATOM 744 C CA . GLN A 1 97 ? 0.719 -1.186 -10.884 1.00 77.50 97 GLN A CA 1
ATOM 745 C C . GLN A 1 97 ? -0.754 -1.533 -11.133 1.00 77.50 97 GLN A C 1
ATOM 747 O O . GLN A 1 97 ? -1.253 -1.389 -12.250 1.00 77.50 97 GLN A O 1
ATOM 752 N N . ALA A 1 98 ? -1.483 -1.914 -10.083 1.00 78.69 98 ALA A N 1
ATOM 753 C CA . ALA A 1 98 ? -2.873 -2.343 -10.186 1.00 78.69 98 ALA A CA 1
ATOM 754 C C . ALA A 1 98 ? -3.836 -1.202 -10.553 1.00 78.69 98 ALA A C 1
ATOM 756 O O . ALA A 1 98 ? -4.830 -1.434 -11.246 1.00 78.69 98 ALA A O 1
ATOM 757 N N . ARG A 1 99 ? -3.574 0.028 -10.094 1.00 75.25 99 ARG A N 1
ATOM 758 C CA . ARG A 1 99 ? -4.496 1.162 -10.258 1.00 75.25 99 ARG A CA 1
ATOM 759 C C . ARG A 1 99 ? -4.216 2.004 -11.498 1.00 75.25 99 ARG A C 1
ATOM 761 O O . ARG A 1 99 ? -5.165 2.478 -12.117 1.00 75.25 99 ARG A O 1
ATOM 768 N N . LEU A 1 100 ? -2.946 2.225 -11.834 1.00 74.75 100 LEU A N 1
ATOM 769 C CA . LEU A 1 100 ? -2.533 3.125 -12.918 1.00 74.75 100 LEU A CA 1
ATOM 770 C C . LEU A 1 100 ? -1.985 2.377 -14.134 1.00 74.75 100 LEU A C 1
ATOM 772 O O . LEU A 1 100 ? -2.111 2.869 -15.252 1.00 74.75 100 LEU A O 1
ATOM 776 N N . LEU A 1 101 ? -1.377 1.205 -13.934 1.00 80.38 101 LEU A N 1
ATOM 777 C CA . LEU A 1 101 ? -0.662 0.493 -14.999 1.00 80.38 101 LEU A CA 1
ATOM 778 C C . LEU A 1 101 ? -1.355 -0.783 -15.463 1.00 80.38 101 LEU A C 1
ATOM 780 O O . LEU A 1 101 ? -0.839 -1.426 -16.378 1.00 80.38 101 LEU A O 1
ATOM 784 N N . LYS A 1 102 ? -2.522 -1.125 -14.907 1.00 82.75 102 LYS A N 1
ATOM 785 C CA . LYS A 1 102 ? -3.282 -2.312 -15.300 1.00 82.75 102 LYS A CA 1
ATOM 786 C C . LYS A 1 102 ? -3.470 -2.355 -16.816 1.00 82.75 102 LYS A C 1
ATOM 788 O O . LYS A 1 102 ? -4.047 -1.446 -17.417 1.00 82.75 102 LYS A O 1
ATOM 793 N N . LYS A 1 103 ? -2.955 -3.417 -17.433 1.00 83.44 103 LYS A N 1
ATOM 794 C CA . LYS A 1 103 ? -3.008 -3.611 -18.883 1.00 83.44 103 LYS A CA 1
ATOM 795 C C . LYS A 1 103 ? -4.370 -4.144 -19.302 1.00 83.44 103 LYS A C 1
ATOM 797 O O . LYS A 1 103 ? -5.019 -4.879 -18.559 1.00 83.44 103 LYS A O 1
ATOM 802 N N . LYS A 1 104 ? -4.798 -3.764 -20.508 1.00 82.50 104 LYS A N 1
ATOM 803 C CA . LYS A 1 104 ? -5.851 -4.508 -21.207 1.00 82.50 104 LYS A CA 1
ATOM 804 C C . LYS A 1 104 ? -5.214 -5.782 -21.751 1.00 82.50 104 LYS A C 1
ATOM 806 O O . LYS A 1 104 ? -4.068 -5.724 -22.194 1.00 82.50 104 LYS A O 1
ATOM 811 N N . GLU A 1 105 ? -5.961 -6.879 -21.742 1.00 77.06 105 GLU A N 1
ATOM 812 C CA . GLU A 1 105 ? -5.472 -8.215 -22.120 1.00 77.06 105 GLU A CA 1
ATOM 813 C C . GLU A 1 105 ? -4.748 -8.211 -23.477 1.00 77.06 105 GLU A C 1
ATOM 815 O O . GLU A 1 105 ? -3.678 -8.787 -23.617 1.00 77.06 105 GLU A O 1
ATOM 820 N N . ASN A 1 106 ? -5.253 -7.423 -24.425 1.00 76.62 106 ASN A N 1
ATOM 821 C CA . ASN A 1 106 ? -4.750 -7.280 -25.789 1.00 76.62 106 ASN A CA 1
ATOM 822 C C . ASN A 1 106 ? -3.301 -6.752 -25.880 1.00 76.62 106 ASN A C 1
ATOM 824 O O . ASN A 1 106 ? -2.642 -6.975 -26.887 1.00 76.62 106 ASN A O 1
ATOM 828 N N . PHE A 1 107 ? -2.826 -6.003 -24.878 1.00 82.50 107 PHE A N 1
ATOM 829 C CA . PHE A 1 107 ? -1.486 -5.393 -24.881 1.00 82.50 107 PHE A CA 1
ATOM 830 C C . PHE A 1 107 ? -0.460 -6.206 -24.089 1.00 82.50 107 PHE A C 1
ATOM 832 O O . PHE A 1 107 ? 0.733 -5.911 -24.152 1.00 82.50 107 PHE A O 1
ATOM 839 N N . THR A 1 108 ? -0.907 -7.209 -23.333 1.00 85.69 108 THR A N 1
ATOM 840 C CA . THR A 1 108 ? -0.027 -8.088 -22.559 1.00 85.69 108 THR A CA 1
ATOM 841 C C . THR A 1 108 ? 0.873 -8.894 -23.493 1.00 85.69 108 THR A C 1
ATOM 843 O O . THR A 1 108 ? 2.090 -8.873 -23.325 1.00 85.69 108 THR A O 1
ATOM 846 N N . ASP A 1 109 ? 0.296 -9.504 -24.532 1.00 86.56 109 ASP A N 1
ATOM 847 C CA . ASP A 1 109 ? 1.030 -10.335 -25.497 1.00 86.56 109 ASP A CA 1
ATOM 848 C C . ASP A 1 109 ? 2.012 -9.516 -26.348 1.00 86.56 109 ASP A C 1
ATOM 850 O O . ASP A 1 109 ? 3.122 -9.958 -26.644 1.00 86.56 109 ASP A O 1
ATOM 854 N N . GLU A 1 110 ? 1.634 -8.286 -26.709 1.00 88.25 110 GLU A N 1
ATOM 855 C CA . GLU A 1 110 ? 2.508 -7.372 -27.450 1.00 88.25 110 GLU A CA 1
ATOM 856 C C . GLU A 1 110 ? 3.733 -6.976 -26.610 1.00 88.25 110 GLU A C 1
ATOM 858 O O . GLU A 1 110 ? 4.869 -7.026 -27.085 1.00 88.25 110 GLU A O 1
ATOM 863 N N . LEU A 1 111 ? 3.519 -6.631 -25.336 1.00 88.69 111 LEU A N 1
ATOM 864 C CA . LEU A 1 111 ? 4.600 -6.286 -24.412 1.00 88.69 111 LEU A CA 1
ATOM 865 C C . LEU A 1 111 ? 5.499 -7.488 -24.101 1.00 88.69 111 LEU A C 1
ATOM 867 O O . LEU A 1 111 ? 6.717 -7.312 -24.032 1.00 88.69 111 LEU A O 1
ATOM 871 N N . ALA A 1 112 ? 4.929 -8.690 -23.975 1.00 90.12 112 ALA A N 1
ATOM 872 C CA . ALA A 1 112 ? 5.686 -9.934 -23.855 1.00 90.12 112 ALA A CA 1
ATOM 873 C C . ALA A 1 112 ? 6.604 -10.140 -25.070 1.00 90.12 112 ALA A C 1
ATOM 875 O O . ALA A 1 112 ? 7.806 -10.365 -24.922 1.00 90.12 112 ALA A O 1
ATOM 876 N N . GLY A 1 113 ? 6.070 -9.958 -26.284 1.00 90.56 113 GLY A N 1
ATOM 877 C CA . GLY A 1 113 ? 6.842 -10.030 -27.526 1.00 90.56 113 GLY A CA 1
ATOM 878 C C . GLY A 1 113 ? 8.005 -9.034 -27.569 1.00 90.56 113 GLY A C 1
ATOM 879 O O . GLY A 1 113 ? 9.131 -9.414 -27.895 1.00 90.56 113 GLY A O 1
ATOM 880 N N . ILE A 1 114 ? 7.763 -7.779 -27.174 1.00 90.06 114 ILE A N 1
ATOM 881 C CA . ILE A 1 114 ? 8.804 -6.740 -27.095 1.00 90.06 114 ILE A CA 1
ATOM 882 C C . ILE A 1 114 ? 9.883 -7.119 -26.080 1.00 90.06 114 ILE A C 1
ATOM 884 O O . ILE A 1 114 ? 11.072 -6.957 -26.363 1.00 90.06 114 ILE A O 1
ATOM 888 N N . TYR A 1 115 ? 9.488 -7.596 -24.898 1.00 91.00 115 TYR A N 1
ATOM 889 C CA . TYR A 1 115 ? 10.449 -7.989 -23.877 1.00 91.00 115 TYR A CA 1
ATOM 890 C C . TYR A 1 115 ? 11.297 -9.160 -24.356 1.00 91.00 115 TYR A C 1
ATOM 892 O O . TYR A 1 115 ? 12.513 -9.097 -24.250 1.00 91.00 115 TYR A O 1
ATOM 900 N N . LYS A 1 116 ? 10.693 -10.186 -24.955 1.00 91.81 116 LYS A N 1
ATOM 901 C CA . LYS A 1 116 ? 11.419 -11.351 -25.469 1.00 91.81 116 LYS A CA 1
ATOM 902 C C . LYS A 1 116 ? 12.456 -10.987 -26.535 1.00 91.81 116 LYS A C 1
ATOM 904 O O . LYS A 1 116 ? 13.548 -11.544 -26.523 1.00 91.81 116 LYS A O 1
ATOM 909 N N . ASP A 1 117 ? 12.132 -10.045 -27.420 1.00 92.62 117 ASP A N 1
ATOM 910 C CA . ASP A 1 117 ? 13.044 -9.561 -28.465 1.00 92.62 117 ASP A CA 1
ATOM 911 C C . ASP A 1 117 ? 14.172 -8.674 -27.904 1.00 92.62 117 ASP A C 1
ATOM 913 O O . ASP A 1 117 ? 15.303 -8.701 -28.383 1.00 92.62 117 ASP A O 1
ATOM 917 N N . LYS A 1 118 ? 13.885 -7.884 -26.858 1.00 90.00 118 LYS A N 1
ATOM 918 C CA . LYS A 1 118 ? 14.785 -6.817 -26.380 1.00 90.00 118 LYS A CA 1
ATOM 919 C C . LYS A 1 118 ? 15.293 -6.993 -24.952 1.00 90.00 118 LYS A C 1
ATOM 921 O O . LYS A 1 118 ? 15.920 -6.069 -24.434 1.00 90.00 118 LYS A O 1
ATOM 926 N N . ALA A 1 119 ? 15.056 -8.137 -24.312 1.00 87.25 119 ALA A N 1
ATOM 927 C CA . ALA A 1 119 ? 15.337 -8.362 -22.892 1.00 87.25 119 ALA A CA 1
ATOM 928 C C . ALA A 1 119 ? 16.782 -8.011 -22.527 1.00 87.25 119 ALA A C 1
ATOM 930 O O . ALA A 1 119 ? 17.009 -7.283 -21.561 1.00 87.25 119 ALA A O 1
ATOM 931 N N . ASP A 1 120 ? 17.750 -8.472 -23.321 1.00 86.12 120 ASP A N 1
ATOM 932 C CA . ASP A 1 120 ? 19.174 -8.242 -23.062 1.00 86.12 120 ASP A CA 1
ATOM 933 C C . ASP A 1 120 ? 19.543 -6.760 -23.167 1.00 86.12 120 ASP A C 1
ATOM 935 O O . ASP A 1 120 ? 20.244 -6.223 -22.306 1.00 86.12 120 ASP A O 1
ATOM 939 N N . ILE A 1 121 ? 19.009 -6.068 -24.178 1.00 87.56 121 ILE A N 1
ATOM 940 C CA . ILE A 1 121 ? 19.220 -4.629 -24.377 1.00 87.56 121 ILE A CA 1
ATOM 941 C C . ILE A 1 121 ? 18.607 -3.849 -23.213 1.00 87.56 121 ILE A C 1
ATOM 943 O O . ILE A 1 121 ? 19.259 -2.977 -22.643 1.00 87.56 121 ILE A O 1
ATOM 947 N N . ILE A 1 122 ? 17.373 -4.185 -22.831 1.00 85.19 122 ILE A N 1
ATOM 948 C CA . ILE A 1 122 ? 16.654 -3.545 -21.727 1.00 85.19 122 ILE A CA 1
ATOM 949 C C . ILE A 1 122 ? 17.420 -3.744 -20.413 1.00 85.19 122 ILE A C 1
ATOM 951 O O . ILE A 1 122 ? 17.672 -2.776 -19.698 1.00 85.19 122 ILE A O 1
ATOM 955 N N . LYS A 1 123 ? 17.838 -4.976 -20.100 1.00 83.50 123 LYS A N 1
ATOM 956 C CA . LYS A 1 123 ? 18.601 -5.283 -18.880 1.00 83.50 123 LYS A CA 1
ATOM 957 C C . LYS A 1 123 ? 19.953 -4.579 -18.862 1.00 83.50 123 LYS A C 1
ATOM 959 O O . LYS A 1 123 ? 20.340 -4.049 -17.824 1.00 83.50 123 LYS A O 1
ATOM 964 N N . SER A 1 124 ? 20.645 -4.533 -19.998 1.00 82.69 124 SER A N 1
ATOM 965 C CA . SER A 1 124 ? 21.933 -3.851 -20.124 1.00 82.69 124 SER A CA 1
ATOM 966 C C . SER A 1 124 ? 21.799 -2.336 -19.948 1.00 82.69 124 SER A C 1
ATOM 968 O O . SER A 1 124 ? 22.519 -1.752 -19.142 1.00 82.69 124 SER A O 1
ATOM 970 N N . GLN A 1 125 ? 20.841 -1.688 -20.615 1.00 83.81 125 GLN A N 1
ATOM 971 C CA . GLN A 1 125 ? 20.640 -0.237 -20.494 1.00 83.81 125 GLN A CA 1
ATOM 972 C C . GLN A 1 125 ? 20.172 0.195 -19.102 1.00 83.81 125 GLN A C 1
ATOM 974 O O . GLN A 1 125 ? 20.426 1.322 -18.685 1.00 83.81 125 GLN A O 1
ATOM 979 N N . LEU A 1 126 ? 19.501 -0.702 -18.382 1.00 79.88 126 LEU A N 1
ATOM 980 C CA . LEU A 1 126 ? 19.025 -0.476 -17.020 1.00 79.88 126 LEU A CA 1
ATOM 981 C C . LEU A 1 126 ? 19.987 -1.007 -15.954 1.00 79.88 126 LEU A C 1
ATOM 983 O O . LEU A 1 126 ? 19.647 -1.026 -14.770 1.00 79.88 126 LEU A O 1
ATOM 987 N N . SER A 1 127 ? 21.185 -1.436 -16.355 1.00 76.19 127 SER A N 1
ATOM 988 C CA . SER A 1 127 ? 22.233 -1.824 -15.422 1.00 76.19 127 SER A CA 1
ATOM 989 C C . SER A 1 127 ? 22.986 -0.585 -14.933 1.00 76.19 127 SER A C 1
ATOM 991 O O . SER A 1 127 ? 23.582 0.174 -15.697 1.00 76.19 127 SER A O 1
ATOM 993 N N . PHE A 1 128 ? 22.938 -0.357 -13.623 1.00 75.12 128 PHE A N 1
ATOM 994 C CA . PHE A 1 128 ? 23.594 0.778 -12.985 1.00 75.12 128 PHE A CA 1
ATOM 995 C C . PHE A 1 128 ? 24.940 0.336 -12.405 1.00 75.12 128 PHE A C 1
ATOM 997 O O . PHE A 1 128 ? 24.992 -0.420 -11.436 1.00 75.12 128 PHE A O 1
ATOM 1004 N N . TYR A 1 129 ? 26.042 0.831 -12.971 1.00 66.06 129 TYR A N 1
ATOM 1005 C CA . TYR A 1 129 ? 27.394 0.584 -12.463 1.00 66.06 129 TYR A CA 1
ATOM 1006 C C . TYR A 1 129 ? 27.918 1.802 -11.694 1.00 66.06 129 TYR A C 1
ATOM 1008 O O . TYR A 1 129 ? 27.801 2.933 -12.157 1.00 66.06 129 TYR A O 1
ATOM 1016 N N . LYS A 1 130 ? 28.551 1.573 -10.534 1.00 60.66 130 LYS A N 1
ATOM 1017 C CA . LYS A 1 130 ? 29.234 2.601 -9.714 1.00 60.66 130 LYS A CA 1
ATOM 1018 C C . LYS A 1 130 ? 28.347 3.740 -9.174 1.00 60.66 130 LYS A C 1
ATOM 1020 O O . LYS A 1 130 ? 28.858 4.813 -8.873 1.00 60.66 130 LYS A O 1
ATOM 1025 N N . VAL A 1 131 ? 27.046 3.517 -8.985 1.00 62.91 131 VAL A N 1
ATOM 1026 C CA . VAL A 1 131 ? 26.109 4.573 -8.533 1.00 62.91 131 VAL A CA 1
ATOM 1027 C C . VAL A 1 131 ? 25.955 4.628 -6.999 1.00 62.91 131 VAL A C 1
ATOM 1029 O O . VAL A 1 131 ? 25.119 5.352 -6.475 1.00 62.91 131 VAL A O 1
ATOM 1032 N N . GLY A 1 132 ? 26.747 3.863 -6.236 1.00 62.25 132 GLY A N 1
ATOM 1033 C CA . GLY A 1 132 ? 26.692 3.827 -4.761 1.00 62.25 132 GLY A CA 1
ATOM 1034 C C . GLY A 1 132 ? 25.397 3.244 -4.171 1.00 62.25 132 GLY A C 1
ATOM 1035 O O . GLY A 1 132 ? 25.309 3.034 -2.965 1.00 62.25 132 GLY A O 1
ATOM 1036 N N . MET A 1 133 ? 24.408 2.949 -5.016 1.00 64.94 133 MET A N 1
ATOM 1037 C CA . MET A 1 133 ? 23.120 2.364 -4.670 1.00 64.94 133 MET A CA 1
ATOM 1038 C C . MET A 1 133 ? 22.690 1.350 -5.729 1.00 64.94 133 MET A C 1
ATOM 1040 O O . MET A 1 133 ? 22.918 1.553 -6.923 1.00 64.94 133 MET A O 1
ATOM 1044 N N . THR A 1 134 ? 22.025 0.287 -5.282 1.00 69.75 134 THR A N 1
ATOM 1045 C CA . THR A 1 134 ? 21.404 -0.708 -6.158 1.00 69.75 134 THR A CA 1
ATOM 1046 C C . THR A 1 134 ? 20.000 -0.243 -6.527 1.00 69.75 134 THR A C 1
ATOM 1048 O O . THR A 1 134 ? 19.157 -0.038 -5.651 1.00 69.75 134 THR A O 1
ATOM 1051 N N . PHE A 1 135 ? 19.770 -0.060 -7.822 1.00 78.00 135 PHE A N 1
ATOM 1052 C CA . PHE A 1 135 ? 18.465 0.251 -8.390 1.00 78.00 135 PHE A CA 1
ATOM 1053 C C . PHE A 1 135 ? 17.824 -1.015 -8.951 1.00 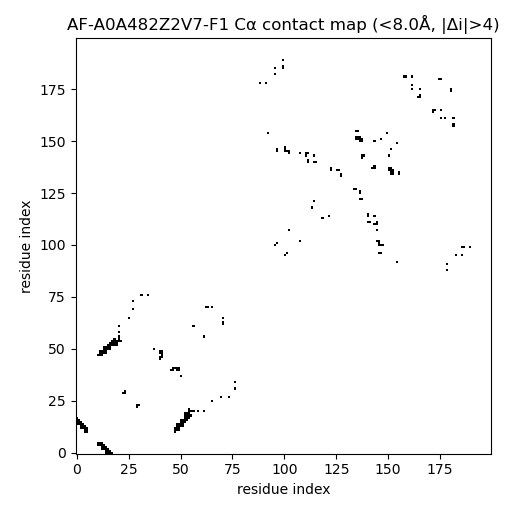78.00 135 PHE A C 1
ATOM 1055 O O . PHE A 1 135 ? 18.504 -1.833 -9.572 1.00 78.00 135 PHE A O 1
ATOM 1062 N N . ASN A 1 136 ? 16.516 -1.161 -8.747 1.00 78.06 136 ASN A N 1
ATOM 1063 C CA . ASN A 1 136 ? 15.775 -2.319 -9.236 1.00 78.06 136 ASN A CA 1
ATOM 1064 C C . ASN A 1 136 ? 15.668 -2.292 -10.772 1.00 78.06 136 ASN A C 1
ATOM 1066 O O . ASN A 1 136 ? 15.192 -1.318 -11.360 1.00 78.06 136 ASN A O 1
ATOM 1070 N N . SER A 1 137 ? 16.090 -3.374 -11.422 1.00 81.94 137 SER A N 1
ATOM 1071 C CA . SER A 1 137 ? 15.831 -3.639 -12.840 1.00 81.94 137 SER A CA 1
ATOM 1072 C C . SER A 1 137 ? 14.618 -4.561 -13.000 1.00 81.94 137 SER A C 1
ATOM 1074 O O . SER A 1 137 ? 14.099 -5.085 -12.013 1.00 81.94 137 SER A O 1
ATOM 1076 N N . TYR A 1 138 ? 14.161 -4.761 -14.241 1.00 85.31 138 TYR A N 1
ATOM 1077 C CA . TYR A 1 138 ? 13.115 -5.744 -14.526 1.00 85.31 138 T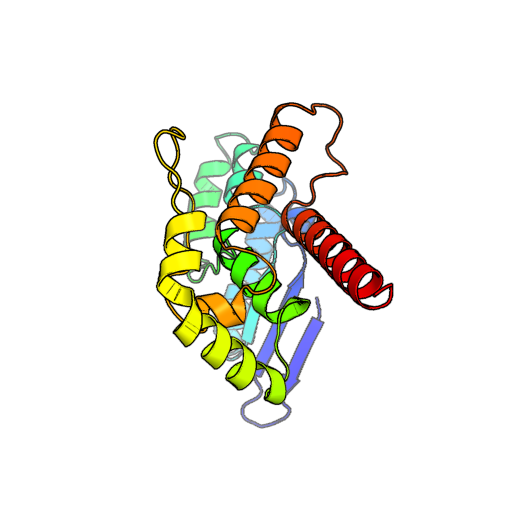YR A CA 1
ATOM 1078 C C . TYR A 1 138 ? 13.602 -7.158 -14.199 1.00 85.31 138 TYR A C 1
ATOM 1080 O O . TYR A 1 138 ? 14.620 -7.605 -14.743 1.00 85.31 138 TYR A O 1
ATOM 1088 N N . LYS A 1 139 ? 12.858 -7.866 -13.349 1.00 85.19 139 LYS A N 1
ATOM 1089 C CA . LYS A 1 139 ? 13.181 -9.240 -12.937 1.00 85.19 139 LYS A CA 1
ATOM 1090 C C . LYS A 1 139 ? 12.940 -10.230 -14.074 1.00 85.19 139 LYS A C 1
ATOM 1092 O O . LYS A 1 139 ? 13.816 -11.031 -14.406 1.00 85.19 139 LYS A O 1
ATOM 1097 N N . ASP A 1 140 ? 11.775 -10.122 -14.696 1.00 87.06 140 ASP A N 1
ATOM 1098 C CA . ASP A 1 140 ? 11.294 -11.013 -15.744 1.00 87.06 140 ASP A CA 1
ATOM 1099 C C . ASP A 1 140 ? 10.315 -10.293 -16.693 1.00 87.06 140 ASP A C 1
ATOM 1101 O O . ASP A 1 140 ? 10.137 -9.072 -16.637 1.00 87.06 140 ASP A O 1
ATOM 1105 N N . GLU A 1 141 ? 9.732 -11.058 -17.615 1.00 90.12 141 GLU A N 1
ATOM 1106 C CA . GLU A 1 141 ? 8.758 -10.578 -18.597 1.00 90.12 141 GLU A CA 1
ATOM 1107 C C . GLU A 1 141 ? 7.485 -10.038 -17.935 1.00 90.12 141 GLU A C 1
ATOM 1109 O O . GLU A 1 141 ? 6.993 -8.974 -18.314 1.00 90.12 141 GLU A O 1
ATOM 1114 N N . GLN A 1 142 ? 6.976 -10.728 -16.913 1.00 87.94 142 GLN A N 1
ATOM 1115 C CA . GLN A 1 142 ? 5.758 -10.316 -16.222 1.00 87.94 142 GLN A CA 1
ATOM 1116 C C . GLN A 1 142 ? 5.982 -9.008 -15.458 1.00 87.94 142 GLN A C 1
ATOM 1118 O O . GLN A 1 142 ? 5.138 -8.112 -15.480 1.00 87.94 142 GLN A O 1
ATOM 1123 N N . ASP A 1 143 ? 7.148 -8.873 -14.834 1.00 86.19 143 ASP A N 1
ATOM 1124 C CA . ASP A 1 143 ? 7.598 -7.664 -14.165 1.00 86.19 143 ASP A CA 1
ATOM 1125 C C . ASP A 1 143 ? 7.691 -6.493 -15.152 1.00 86.19 143 ASP A C 1
ATOM 1127 O O . ASP A 1 143 ? 7.214 -5.396 -14.859 1.00 86.19 143 ASP A O 1
ATOM 1131 N N . PHE A 1 144 ? 8.211 -6.726 -16.362 1.00 88.88 144 PHE A N 1
ATOM 1132 C CA . PHE A 1 144 ? 8.212 -5.725 -17.430 1.00 88.88 144 PHE A CA 1
ATOM 1133 C C . PHE A 1 144 ? 6.803 -5.294 -17.836 1.00 88.88 144 PHE A C 1
ATOM 1135 O O . PHE A 1 144 ? 6.521 -4.095 -17.887 1.00 88.88 144 PHE A O 1
ATOM 1142 N N . ILE A 1 145 ? 5.903 -6.247 -18.077 1.00 88.00 145 ILE A N 1
ATOM 1143 C CA . ILE A 1 145 ? 4.514 -5.968 -18.459 1.00 88.00 145 ILE A CA 1
ATOM 1144 C C . ILE A 1 145 ? 3.815 -5.129 -17.384 1.00 88.00 145 ILE A C 1
ATOM 1146 O O . ILE A 1 145 ? 3.150 -4.142 -17.708 1.00 88.00 145 ILE A O 1
ATOM 1150 N N . ASN A 1 146 ? 3.987 -5.491 -16.112 1.00 85.75 146 ASN A N 1
ATOM 1151 C CA . ASN A 1 146 ? 3.323 -4.830 -14.990 1.00 85.75 146 ASN A CA 1
ATOM 1152 C C . ASN A 1 146 ? 3.819 -3.391 -14.778 1.00 85.75 146 ASN A C 1
ATOM 1154 O O . ASN A 1 146 ? 3.029 -2.510 -14.431 1.00 85.75 146 ASN A O 1
ATOM 1158 N N . HIS A 1 147 ? 5.108 -3.139 -15.014 1.00 85.69 147 HIS A N 1
ATOM 1159 C CA . HIS A 1 147 ? 5.731 -1.840 -14.761 1.00 85.69 147 HIS A CA 1
ATOM 1160 C C . HIS A 1 147 ? 5.716 -0.899 -15.971 1.00 85.69 147 HIS A C 1
ATOM 1162 O O . HIS A 1 147 ? 5.687 0.322 -15.788 1.00 85.69 147 HIS A O 1
ATOM 1168 N N . TYR A 1 148 ? 5.681 -1.424 -17.203 1.00 85.69 148 TYR A N 1
ATO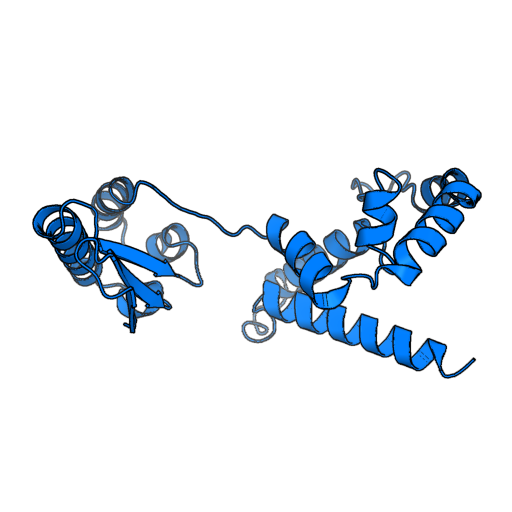M 1169 C CA . TYR A 1 148 ? 5.683 -0.606 -18.417 1.00 85.69 148 TYR A CA 1
ATOM 1170 C C . TYR A 1 148 ? 4.591 0.482 -18.346 1.00 85.69 148 TYR A C 1
ATOM 1172 O O . TYR A 1 148 ? 3.453 0.188 -17.980 1.00 85.69 148 TYR A O 1
ATOM 1180 N N . PRO A 1 149 ? 4.858 1.750 -18.703 1.00 86.06 149 PRO A N 1
ATOM 1181 C CA . PRO A 1 149 ? 6.053 2.264 -19.374 1.00 86.06 149 PRO A CA 1
ATOM 1182 C C . PRO A 1 149 ? 7.187 2.688 -18.429 1.00 86.06 149 PRO A C 1
ATOM 1184 O O . PRO A 1 149 ? 8.169 3.264 -18.894 1.00 86.06 149 PRO A O 1
ATOM 1187 N N . PHE A 1 150 ? 7.053 2.455 -17.125 1.00 86.50 150 PHE A N 1
ATOM 1188 C CA . PHE A 1 150 ? 8.041 2.853 -16.132 1.00 86.50 150 PHE A CA 1
ATOM 1189 C C . PHE A 1 150 ? 8.990 1.696 -15.816 1.00 86.50 150 PHE A C 1
ATOM 1191 O O . PHE A 1 150 ? 8.584 0.542 -15.758 1.00 86.50 150 PHE A O 1
ATOM 1198 N N . ALA A 1 151 ? 10.264 2.003 -15.587 1.00 87.19 151 ALA A N 1
ATOM 1199 C CA . ALA A 1 151 ? 11.227 1.012 -15.117 1.00 87.19 151 ALA A CA 1
ATOM 1200 C C . ALA A 1 151 ? 11.192 0.916 -13.578 1.00 87.19 151 ALA A C 1
ATOM 1202 O O . ALA A 1 151 ? 11.021 1.953 -12.933 1.00 87.19 151 ALA A O 1
ATOM 1203 N N . PRO A 1 152 ? 11.409 -0.267 -12.965 1.00 83.94 152 PRO A N 1
ATOM 1204 C CA . PRO A 1 152 ? 11.257 -0.462 -11.519 1.00 83.94 152 PRO A CA 1
ATOM 1205 C C . PRO A 1 152 ? 12.058 0.531 -10.662 1.00 83.94 152 PRO A C 1
ATOM 1207 O O . PRO A 1 152 ? 11.556 1.050 -9.668 1.00 83.94 152 PRO A O 1
ATOM 1210 N N . TYR A 1 153 ? 13.271 0.904 -11.081 1.00 84.06 153 TYR A N 1
ATOM 1211 C CA . TYR A 1 153 ? 14.072 1.905 -10.371 1.00 84.06 153 TYR A CA 1
ATOM 1212 C C . TYR A 1 153 ? 13.412 3.291 -10.267 1.00 84.06 153 TYR A C 1
ATOM 1214 O O . TYR A 1 153 ? 13.745 4.058 -9.364 1.00 84.06 153 TYR A O 1
ATOM 1222 N N . GLN A 1 154 ? 12.509 3.649 -11.186 1.00 84.31 154 GLN A N 1
ATOM 1223 C CA . GLN A 1 154 ? 11.866 4.966 -11.214 1.00 84.31 154 GLN A CA 1
ATOM 1224 C C . GLN A 1 154 ? 10.915 5.148 -10.026 1.00 84.31 154 GLN A C 1
ATOM 1226 O O . GLN A 1 154 ? 10.838 6.248 -9.482 1.00 84.31 154 GLN A O 1
ATOM 1231 N N . PHE A 1 155 ? 10.270 4.070 -9.570 1.00 80.00 155 PHE A N 1
ATOM 1232 C CA . PHE A 1 155 ? 9.457 4.038 -8.348 1.00 80.00 155 PHE A CA 1
ATOM 1233 C C . PHE A 1 155 ? 10.303 4.349 -7.121 1.00 80.00 155 PHE A C 1
ATOM 1235 O O . PHE A 1 155 ? 10.055 5.334 -6.420 1.00 80.00 155 PHE A O 1
ATOM 1242 N N . GLN A 1 156 ? 11.394 3.603 -6.962 1.00 77.38 156 GLN A N 1
ATOM 1243 C CA . GLN A 1 156 ? 12.354 3.798 -5.882 1.00 77.38 156 GLN A CA 1
ATOM 1244 C C . GLN A 1 156 ? 12.978 5.207 -5.901 1.00 77.38 156 GLN A C 1
ATOM 1246 O O . GLN A 1 156 ? 13.214 5.811 -4.852 1.00 77.38 156 GLN A O 1
ATOM 1251 N N . LEU A 1 157 ? 13.262 5.753 -7.087 1.00 81.44 157 LEU A N 1
ATOM 1252 C CA . LEU A 1 157 ? 13.837 7.089 -7.233 1.00 81.44 157 LEU A CA 1
ATOM 1253 C C . LEU A 1 157 ? 12.846 8.178 -6.810 1.00 81.44 157 LEU A C 1
ATOM 1255 O O . LEU A 1 157 ? 13.205 9.056 -6.028 1.00 81.44 157 LEU A O 1
ATOM 1259 N N . ILE A 1 158 ? 11.603 8.113 -7.294 1.00 79.88 158 ILE A N 1
ATOM 1260 C CA . ILE A 1 158 ? 10.555 9.086 -6.959 1.00 79.88 158 ILE A CA 1
ATOM 1261 C C . ILE A 1 158 ? 10.267 9.062 -5.453 1.00 79.88 158 ILE A C 1
ATOM 1263 O O . ILE A 1 158 ? 10.224 10.124 -4.829 1.00 79.88 158 ILE A O 1
ATOM 1267 N N . GLN A 1 159 ? 10.169 7.874 -4.850 1.00 75.25 159 GLN A N 1
ATOM 1268 C CA . GLN A 1 159 ? 10.057 7.698 -3.397 1.00 75.25 159 GLN A CA 1
ATOM 1269 C C . GLN A 1 159 ? 11.159 8.452 -2.643 1.00 75.25 159 GLN A C 1
ATOM 1271 O O . GLN A 1 159 ? 10.874 9.298 -1.795 1.00 75.25 159 GLN A O 1
ATOM 1276 N N . LYS A 1 160 ? 12.425 8.223 -3.008 1.00 75.25 160 LYS A N 1
ATOM 1277 C CA . LYS A 1 160 ? 13.583 8.878 -2.374 1.00 75.25 160 LYS A CA 1
ATOM 1278 C C . LYS A 1 160 ? 13.608 10.391 -2.568 1.00 75.25 160 LYS A C 1
ATOM 1280 O O . LYS A 1 160 ? 14.058 11.112 -1.673 1.00 75.25 160 LYS A O 1
ATOM 1285 N N . VAL A 1 161 ? 13.140 10.886 -3.715 1.00 79.12 161 VAL A N 1
ATOM 1286 C CA . VAL A 1 161 ? 13.002 12.328 -3.968 1.00 79.12 161 VAL A CA 1
ATOM 1287 C C . VAL A 1 161 ? 11.971 12.924 -3.011 1.00 79.12 161 VAL A C 1
ATOM 1289 O O . VAL A 1 161 ? 12.278 13.903 -2.333 1.00 79.12 161 VAL A O 1
ATOM 1292 N N . PHE A 1 162 ? 10.793 12.309 -2.873 1.00 71.06 162 PHE A N 1
ATOM 1293 C CA . PHE A 1 162 ? 9.775 12.766 -1.924 1.00 71.06 162 PHE A CA 1
ATOM 1294 C C . PHE A 1 162 ? 10.250 12.693 -0.468 1.00 71.06 162 PHE A C 1
ATOM 1296 O O . PHE A 1 162 ? 10.034 13.637 0.293 1.00 71.06 162 PHE A O 1
ATOM 1303 N N . GLU A 1 163 ? 10.948 11.624 -0.079 1.00 71.31 163 GLU A N 1
ATOM 1304 C CA . GLU A 1 163 ? 11.550 11.515 1.254 1.00 71.31 163 GLU A CA 1
ATOM 1305 C C . GLU A 1 163 ? 12.578 12.619 1.518 1.00 71.31 163 GLU A C 1
ATOM 1307 O O . GLU A 1 163 ? 12.589 13.207 2.600 1.00 71.31 163 GLU A O 1
ATOM 1312 N N . SER A 1 164 ? 13.433 12.917 0.537 1.00 72.06 164 SER A N 1
ATOM 1313 C CA . SER A 1 164 ? 14.434 13.983 0.632 1.00 72.06 164 SER A CA 1
ATOM 1314 C C . SER A 1 164 ? 13.780 15.360 0.741 1.00 72.06 164 SER A C 1
ATOM 1316 O O . SER A 1 164 ? 14.151 16.144 1.613 1.00 72.06 164 SER A O 1
ATOM 1318 N N . ILE A 1 165 ? 12.754 15.634 -0.074 1.00 67.69 165 ILE A N 1
ATOM 1319 C CA . ILE A 1 165 ? 11.962 16.872 0.007 1.00 67.69 165 ILE A CA 1
ATOM 1320 C C . ILE A 1 165 ? 11.322 17.003 1.393 1.00 67.69 165 ILE A C 1
ATOM 1322 O O . ILE A 1 165 ? 11.363 18.079 1.983 1.00 67.69 165 ILE A O 1
ATOM 1326 N N . ARG A 1 166 ? 10.791 15.908 1.952 1.00 61.38 166 ARG A N 1
ATOM 1327 C CA . ARG A 1 166 ? 10.215 15.890 3.304 1.00 61.38 166 ARG A CA 1
ATOM 1328 C C . ARG A 1 166 ? 11.258 16.176 4.387 1.00 61.38 166 ARG A C 1
ATOM 1330 O O . ARG A 1 166 ? 10.958 16.895 5.332 1.00 61.38 166 ARG A O 1
ATOM 1337 N N . LYS A 1 167 ? 12.465 15.612 4.267 1.00 66.81 167 LYS A N 1
ATOM 1338 C CA . LYS A 1 167 ? 13.555 15.793 5.245 1.00 66.81 167 LYS A CA 1
ATOM 1339 C C . LYS A 1 167 ? 14.134 17.210 5.235 1.00 66.81 167 LYS A C 1
ATOM 1341 O O . LYS A 1 167 ? 14.475 17.722 6.293 1.00 66.81 167 LYS A O 1
ATOM 1346 N N . VAL A 1 168 ? 14.262 17.827 4.060 1.00 67.81 168 VAL A N 1
ATOM 1347 C CA . VAL A 1 168 ? 14.896 19.149 3.897 1.00 67.81 168 VAL A CA 1
ATOM 1348 C C . VAL A 1 168 ? 13.874 20.292 3.992 1.00 67.81 168 VAL A C 1
ATOM 1350 O O . VAL A 1 168 ? 14.194 21.385 4.454 1.00 67.81 168 VAL A O 1
ATOM 1353 N N . GLY A 1 169 ? 12.625 20.053 3.589 1.00 57.12 169 GLY A N 1
ATOM 1354 C CA . GLY A 1 169 ? 11.555 21.046 3.569 1.00 57.12 169 GLY A CA 1
ATOM 1355 C C . GLY A 1 169 ? 10.829 21.179 4.907 1.00 57.12 169 GLY A C 1
ATOM 1356 O O . GLY A 1 169 ? 9.706 20.701 5.046 1.00 57.12 169 GLY A O 1
ATOM 1357 N N . ALA A 1 1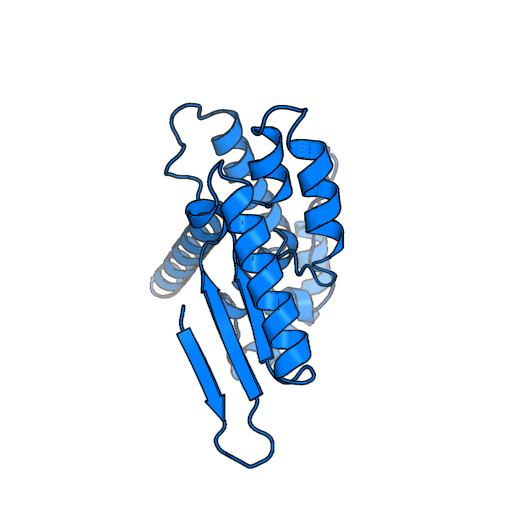70 ? 11.412 21.899 5.868 1.00 50.50 170 ALA A N 1
ATOM 1358 C CA . ALA A 1 170 ? 10.782 22.230 7.157 1.00 50.50 170 ALA A CA 1
ATOM 1359 C C . ALA A 1 170 ? 9.444 23.019 7.049 1.00 50.50 170 ALA A C 1
ATOM 1361 O O . ALA A 1 170 ? 8.748 23.199 8.044 1.00 50.50 170 ALA A O 1
ATOM 1362 N N . THR A 1 171 ? 9.039 23.451 5.849 1.00 51.34 171 THR A N 1
ATOM 1363 C CA . THR A 1 171 ? 7.785 24.174 5.546 1.00 51.34 171 THR A CA 1
ATOM 1364 C C . THR A 1 171 ? 6.819 23.404 4.629 1.00 51.34 171 THR A C 1
ATOM 1366 O O . THR A 1 171 ? 5.740 23.897 4.311 1.00 51.34 171 THR A O 1
ATOM 1369 N N . GLY A 1 172 ? 7.154 22.173 4.221 1.00 45.12 172 GLY A N 1
ATOM 1370 C CA . GLY A 1 172 ? 6.414 21.389 3.221 1.00 45.12 172 GLY A CA 1
ATOM 1371 C C . GLY A 1 172 ? 5.418 20.361 3.772 1.00 45.12 172 GLY A C 1
ATOM 1372 O O . GLY A 1 172 ? 5.075 19.425 3.049 1.00 45.12 172 GLY A O 1
ATOM 1373 N N . LYS A 1 173 ? 4.951 20.496 5.025 1.00 46.12 173 LYS A N 1
ATOM 1374 C CA . LYS A 1 173 ? 4.074 19.511 5.706 1.00 46.12 173 LYS A CA 1
ATOM 1375 C C . LYS A 1 173 ? 2.807 19.128 4.918 1.00 46.12 173 LYS A C 1
ATOM 1377 O O . LYS A 1 173 ? 2.260 18.056 5.147 1.00 46.12 173 LYS A O 1
ATOM 1382 N N . HIS A 1 174 ? 2.369 19.955 3.967 1.00 45.44 174 HIS A N 1
ATOM 1383 C CA . HIS A 1 174 ? 1.179 19.704 3.147 1.00 45.44 174 HIS A CA 1
ATOM 1384 C C . HIS A 1 174 ? 1.446 19.059 1.775 1.00 45.44 174 HIS A C 1
ATOM 1386 O O . HIS A 1 174 ? 0.512 18.519 1.193 1.00 45.44 174 HIS A O 1
ATOM 1392 N N . LEU A 1 175 ? 2.685 19.056 1.259 1.00 45.09 175 LEU A N 1
ATOM 1393 C CA . LEU A 1 175 ? 3.000 18.399 -0.026 1.00 45.09 175 LEU A CA 1
ATOM 1394 C C . LEU A 1 175 ? 3.225 16.883 0.109 1.00 45.09 175 LEU A C 1
ATOM 1396 O O . LEU A 1 175 ? 3.255 16.167 -0.891 1.00 45.09 175 LEU A O 1
ATOM 1400 N N . ALA A 1 176 ? 3.398 16.388 1.335 1.00 47.69 176 ALA A N 1
ATOM 1401 C CA . ALA A 1 176 ? 3.926 15.059 1.618 1.00 47.69 176 ALA A CA 1
ATOM 1402 C C . ALA A 1 176 ? 2.925 14.152 2.353 1.00 47.69 176 ALA A C 1
ATOM 1404 O O . ALA A 1 176 ? 3.281 13.496 3.331 1.00 47.69 176 ALA A O 1
ATOM 1405 N N . ARG A 1 177 ? 1.684 14.039 1.861 1.00 53.66 177 ARG A N 1
ATOM 1406 C CA . ARG A 1 177 ? 0.899 12.812 2.094 1.00 53.66 177 ARG A CA 1
ATOM 1407 C C . ARG A 1 177 ? 1.490 11.720 1.194 1.00 53.66 177 ARG A C 1
ATOM 1409 O O . ARG A 1 177 ? 1.004 11.498 0.091 1.00 53.66 177 ARG A O 1
ATOM 1416 N N . GLY A 1 178 ? 2.600 11.131 1.651 1.00 59.50 178 GLY A N 1
ATOM 1417 C CA . GLY A 1 178 ? 3.607 10.41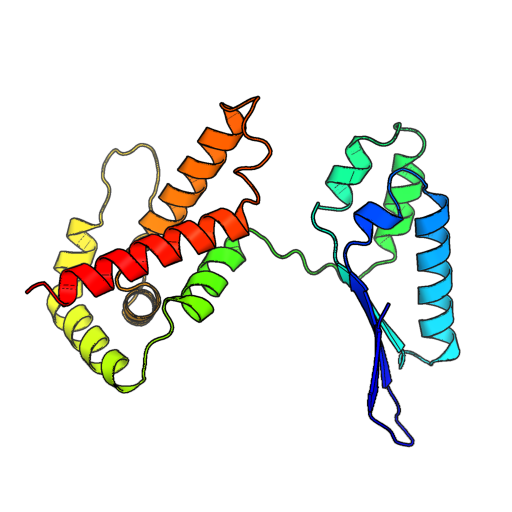5 0.850 1.00 59.50 178 GLY A CA 1
ATOM 1418 C C . GLY A 1 178 ? 3.072 9.492 -0.247 1.00 59.50 178 GLY A C 1
ATOM 1419 O O . GLY A 1 178 ? 3.508 9.594 -1.388 1.00 59.50 178 GLY A O 1
ATOM 1420 N N . GLU A 1 179 ? 2.089 8.650 0.059 1.00 59.81 179 GLU A N 1
ATOM 1421 C CA . GLU A 1 179 ? 1.550 7.674 -0.899 1.00 59.81 179 GLU A CA 1
ATOM 1422 C C . GLU A 1 179 ? 0.613 8.311 -1.934 1.00 59.81 179 GLU A C 1
ATOM 1424 O O . GLU A 1 179 ? 0.648 7.972 -3.116 1.00 59.81 179 GLU A O 1
ATOM 1429 N N . ARG A 1 180 ? -0.194 9.295 -1.516 1.00 64.75 180 ARG A N 1
ATOM 1430 C CA . ARG A 1 180 ? -1.124 10.003 -2.407 1.00 64.75 180 ARG A CA 1
ATOM 1431 C C . ARG A 1 180 ? -0.387 10.961 -3.337 1.00 64.75 180 ARG A C 1
ATOM 1433 O O . ARG A 1 180 ? -0.685 10.987 -4.523 1.00 64.75 180 ARG A O 1
ATOM 1440 N N . SER A 1 181 ? 0.626 11.661 -2.828 1.00 67.69 181 SER A N 1
ATOM 1441 C CA . SER A 1 181 ? 1.503 12.504 -3.647 1.00 67.69 181 SER A CA 1
ATOM 1442 C C . SER A 1 181 ? 2.277 11.683 -4.683 1.00 67.69 181 SER A C 1
ATOM 1444 O O . SER A 1 181 ? 2.466 12.132 -5.812 1.00 67.69 181 SER A O 1
ATOM 1446 N N . MET A 1 182 ? 2.694 10.464 -4.325 1.00 70.19 182 MET A N 1
ATOM 1447 C CA . MET A 1 182 ? 3.339 9.542 -5.259 1.00 70.19 182 MET A CA 1
ATOM 1448 C C . MET A 1 182 ? 2.365 9.081 -6.349 1.00 70.19 182 MET A C 1
ATOM 1450 O O . MET A 1 182 ? 2.696 9.167 -7.531 1.00 70.19 182 MET A O 1
ATOM 1454 N N . LEU A 1 183 ? 1.148 8.671 -5.973 1.00 68.50 183 LEU A N 1
ATOM 1455 C CA . LEU A 1 183 ? 0.093 8.310 -6.925 1.00 68.50 183 LEU A CA 1
ATOM 1456 C C . LEU A 1 183 ? -0.233 9.461 -7.886 1.00 68.50 183 LEU A C 1
ATOM 1458 O O . LEU A 1 183 ? -0.269 9.238 -9.095 1.00 68.50 183 LEU A O 1
ATOM 1462 N N . ASP A 1 184 ? -0.398 10.683 -7.380 1.00 73.25 184 ASP A N 1
ATOM 1463 C CA . ASP A 1 184 ? -0.694 11.865 -8.199 1.00 73.25 184 ASP A CA 1
ATOM 1464 C C . ASP A 1 184 ? 0.463 12.188 -9.168 1.00 73.25 184 ASP A C 1
ATOM 1466 O O . ASP A 1 184 ? 0.234 12.541 -10.332 1.00 73.25 184 ASP A O 1
ATOM 1470 N N . ALA A 1 185 ? 1.717 12.015 -8.731 1.00 75.00 185 ALA A N 1
ATOM 1471 C CA . ALA A 1 185 ? 2.895 12.198 -9.578 1.00 75.00 185 ALA A CA 1
ATOM 1472 C C . ALA A 1 185 ? 2.947 11.165 -10.713 1.00 75.00 185 ALA A C 1
ATOM 1474 O O . ALA A 1 185 ? 3.098 11.540 -11.880 1.00 75.00 185 ALA A O 1
ATOM 1475 N N . PHE A 1 186 ? 2.761 9.880 -10.399 1.00 77.12 186 PHE A N 1
ATOM 1476 C CA . PHE A 1 186 ? 2.707 8.818 -11.407 1.00 77.12 186 PHE A CA 1
ATOM 1477 C C . PHE A 1 186 ? 1.536 8.994 -12.365 1.00 77.12 186 PHE A C 1
ATOM 1479 O O . PHE A 1 186 ? 1.701 8.821 -13.572 1.00 77.12 186 PHE A O 1
ATOM 1486 N N . GLN A 1 187 ? 0.375 9.397 -11.858 1.00 75.44 187 GLN A N 1
ATOM 1487 C CA . GLN A 1 187 ? -0.796 9.667 -12.676 1.00 75.44 187 GLN A CA 1
ATOM 1488 C C . GLN A 1 187 ? -0.543 10.838 -13.638 1.00 75.44 187 GLN A C 1
ATOM 1490 O O . GLN A 1 187 ? -0.843 10.736 -14.826 1.00 75.44 187 GLN A O 1
ATOM 1495 N N . THR A 1 188 ? 0.087 11.918 -13.170 1.00 78.81 188 THR A N 1
ATOM 1496 C CA . THR A 1 188 ? 0.461 13.066 -14.014 1.00 78.81 188 THR A CA 1
ATOM 1497 C C . THR A 1 188 ? 1.480 12.677 -15.088 1.00 78.81 188 THR A C 1
ATOM 1499 O O . THR A 1 188 ? 1.345 13.077 -16.246 1.00 78.81 188 THR A O 1
ATOM 1502 N N . LEU A 1 189 ? 2.495 11.884 -14.728 1.00 76.50 189 LEU A N 1
ATOM 1503 C CA . LEU A 1 189 ? 3.489 11.372 -15.676 1.00 76.50 189 LEU A CA 1
ATOM 1504 C C . LEU A 1 189 ? 2.842 10.458 -16.720 1.00 76.50 189 LEU A C 1
ATOM 1506 O O . LEU A 1 189 ? 3.113 10.606 -17.911 1.00 76.50 189 LEU A O 1
ATOM 1510 N N . HIS A 1 190 ? 1.947 9.568 -16.292 1.00 76.25 190 HIS A N 1
ATOM 1511 C CA . HIS A 1 190 ? 1.189 8.693 -17.177 1.00 76.25 190 HIS A CA 1
ATOM 1512 C C . HIS A 1 190 ? 0.321 9.493 -18.159 1.00 76.25 190 HIS A C 1
ATOM 1514 O O . HIS A 1 190 ? 0.394 9.260 -19.365 1.00 76.25 190 HIS A O 1
ATOM 1520 N N . TYR A 1 191 ? -0.431 10.490 -17.682 1.00 72.75 191 TYR A N 1
ATOM 1521 C CA . TYR A 1 191 ? -1.217 11.369 -18.553 1.00 72.75 191 TYR A CA 1
ATOM 1522 C C . TYR A 1 191 ? -0.344 12.129 -19.556 1.00 72.75 191 TYR A C 1
ATOM 1524 O O . TYR A 1 191 ? -0.686 12.194 -20.734 1.00 72.75 191 TYR A O 1
ATOM 1532 N N . LYS A 1 192 ? 0.811 12.657 -19.132 1.00 71.56 192 LYS A N 1
ATOM 1533 C CA . LYS A 1 192 ? 1.750 13.321 -20.052 1.00 71.56 192 LYS A CA 1
ATOM 1534 C C . LYS A 1 192 ? 2.299 12.372 -21.116 1.00 71.56 192 LYS A C 1
ATOM 1536 O O . LYS A 1 192 ? 2.471 12.791 -22.257 1.00 71.56 192 LYS A O 1
ATOM 1541 N N . LEU A 1 193 ? 2.560 11.111 -20.768 1.00 68.00 193 LEU A N 1
ATOM 1542 C CA . LEU A 1 193 ? 2.980 10.089 -21.732 1.00 68.00 193 LEU A CA 1
ATOM 1543 C C . LEU A 1 193 ? 1.868 9.754 -22.734 1.00 68.00 193 LEU A C 1
ATOM 1545 O O . LEU A 1 193 ? 2.164 9.566 -23.912 1.00 68.00 193 LEU A O 1
ATOM 1549 N N . LEU A 1 194 ? 0.607 9.712 -22.291 1.00 64.69 194 LEU A N 1
ATOM 1550 C CA . LEU A 1 194 ? -0.544 9.506 -23.175 1.00 64.69 194 LEU A CA 1
ATOM 1551 C C . LEU A 1 194 ? -0.735 10.670 -24.153 1.00 64.69 194 LEU A C 1
ATOM 1553 O O . LEU A 1 194 ? -0.901 10.425 -25.343 1.00 64.69 194 LEU A O 1
ATOM 1557 N N . ILE A 1 195 ? -0.657 11.914 -23.671 1.00 60.25 195 ILE A N 1
ATOM 1558 C CA . ILE A 1 195 ? -0.772 13.115 -24.515 1.00 60.25 195 ILE A CA 1
ATOM 1559 C C . ILE A 1 195 ? 0.357 13.135 -25.550 1.00 60.25 195 ILE A C 1
ATOM 1561 O O . ILE A 1 195 ? 0.108 13.254 -26.742 1.00 60.25 195 ILE A O 1
ATOM 1565 N N . ARG A 1 196 ? 1.597 12.871 -25.121 1.00 49.53 196 ARG A N 1
ATOM 1566 C CA . ARG A 1 196 ? 2.757 12.846 -26.020 1.00 49.53 196 ARG A CA 1
ATOM 1567 C C . ARG A 1 196 ? 2.710 11.717 -27.060 1.00 49.53 196 ARG A C 1
ATOM 1569 O O . ARG A 1 196 ? 3.410 11.812 -28.058 1.00 49.53 196 ARG A O 1
ATOM 1576 N N . LYS A 1 197 ? 1.917 10.657 -26.852 1.00 50.00 197 LYS A N 1
ATOM 1577 C CA . LYS A 1 197 ? 1.650 9.621 -27.868 1.00 50.00 197 LYS A CA 1
ATOM 1578 C C . LYS A 1 197 ? 0.566 10.014 -28.882 1.00 50.00 197 LYS A C 1
ATOM 1580 O O . LYS A 1 197 ? 0.455 9.326 -29.884 1.00 50.00 197 LYS A O 1
ATOM 1585 N N . GLN A 1 198 ? -0.232 11.054 -28.626 1.00 40.31 198 GLN A N 1
ATOM 1586 C CA . GLN A 1 198 ? -1.205 11.593 -29.591 1.00 40.31 198 GLN A CA 1
ATOM 1587 C C . GLN A 1 198 ? -0.607 12.690 -30.484 1.00 40.31 198 GLN A C 1
ATOM 1589 O O . GLN A 1 198 ? -1.165 12.981 -31.536 1.00 40.31 198 GLN A O 1
ATOM 1594 N N . ASP A 1 199 ? 0.534 13.256 -30.085 1.00 35.41 199 ASP A N 1
ATOM 1595 C CA . ASP A 1 199 ? 1.275 14.277 -30.836 1.00 35.41 199 ASP A CA 1
ATOM 1596 C C . ASP A 1 199 ? 2.276 13.690 -31.864 1.00 35.41 199 ASP A C 1
ATOM 1598 O O . ASP A 1 199 ? 3.097 14.430 -32.410 1.00 35.41 199 ASP A O 1
ATOM 1602 N N . PHE A 1 200 ? 2.228 12.377 -32.125 1.00 34.31 200 PHE A N 1
ATOM 1603 C CA . PHE A 1 200 ? 3.017 11.677 -33.149 1.00 34.31 200 PHE A CA 1
ATOM 1604 C C . PHE A 1 200 ? 2.141 10.759 -33.999 1.00 34.31 200 PHE A C 1
ATOM 1606 O O . PHE A 1 200 ? 1.312 10.031 -33.408 1.00 34.31 200 PHE A O 1
#

Radius of gyration: 22.93 Å; Cα contacts (8 Å, |Δi|>4): 144; chains: 1; bounding box: 59×41×65 Å

Nearest PDB structures (foldseek):
  8xk3-assembly1_A  TM=1.916E-01  e=9.696E+00  Kurthia massiliensis

Secondary structure (DSSP, 8-state):
-EEEE--STT--EEEEE--HHHHHTT-HHHHHHHHHHHHHHHHHTTT-EEEEE--SS-HHHHHHTS-HHHHHHHHHHHTT--------THHHHHHHHHHHSPPPHHHHHHHHHHHHHHHHHHHHHT---SSSSPPPPP-SHHHHHHHTTS-HHHHHHHHHHHHHHHHH-TT-TTT--HHHHHHHHHHHHHHHHHHHHH--

pLDDT: mean 70.18, std 13.42, range [34.31, 92.62]

Sequence (200 aa):
MQALGITGEQHRIVFLVDEIGQFIGQDTHLMLSLQTITENLGTLCHGRAWVVVTSQEDIDAVLGEVKASKANDFSKIQGRFKTRLSLSSDNVDEVIQARLLKKKENFTDELAGIYKDKADIIKSQLSFYKVGMTFNSYKDEQDFINHYPFAPYQFQLIQKVFESIRKVGATGKHLARGERSMLDAFQTLHYKLLIRKQDF

Foldseek 3Di:
DDWDWDDDPLIAIEAEAEAVCVVCQQPPVVLVVVLVVQVCCCVVVVNSYHYDYDHLDDVVVSLVPHPPVVSVVVVVSVVVVVDDDDPDPVCLLVVCLVPPQDDDPVCLVVLLVVCVVCVVVQCVVPDDPPPVDDADAQPDSVSSSSQPPHGRRVLVVVLVVLVVCVVVVPPPPPCPPPSVNSSVVSNVVSVVVVVVVVVD

Mean predicted aligned error: 14.51 Å